Protein AF-0000000083408042 (afdb_homodimer)

Solvent-accessible surface area (backbone atoms only — not comparable to full-atom values): 19097 Å² total; per-residue (Å²): 130,91,76,78,79,77,78,81,79,79,78,78,77,77,78,78,80,74,78,74,75,72,77,71,74,70,70,67,70,66,67,83,51,88,85,65,66,69,42,58,56,49,39,41,78,74,67,68,91,62,69,88,56,63,59,43,82,61,67,57,77,68,81,53,49,92,80,52,68,58,96,41,65,69,50,31,52,52,52,43,52,55,48,50,55,54,48,50,48,51,51,12,56,41,48,54,39,44,53,52,45,39,35,66,48,39,40,50,77,69,64,65,48,66,71,58,52,50,48,55,31,50,51,40,31,61,50,16,61,80,57,66,20,34,23,64,41,35,38,40,28,43,48,27,45,52,58,29,45,40,56,47,30,50,45,40,42,23,34,56,43,66,72,106,140,83,86,75,82,70,83,77,78,76,76,76,76,78,72,77,79,74,78,74,76,72,74,72,73,69,69,66,71,68,67,81,52,88,85,62,66,68,42,58,57,51,37,40,78,74,66,68,91,62,69,88,56,65,58,46,81,60,66,56,76,68,80,54,50,93,79,52,67,60,94,41,66,68,49,31,52,51,53,42,52,53,48,50,55,54,48,51,49,52,51,13,54,40,48,53,38,44,53,51,45,39,35,67,48,38,41,50,78,69,63,64,47,66,71,59,52,50,48,56,31,49,50,41,31,62,50,16,60,81,57,64,19,35,23,63,40,35,38,41,27,42,48,27,46,52,56,28,46,39,56,47,30,49,44,40,42,23,32,55,43,65,73,105

Structure (mmCIF, N/CA/C/O backbone):
data_AF-0000000083408042-model_v1
#
loop_
_entity.id
_entity.type
_entity.pdbx_description
1 polymer 'Chorismate mutase domain-containing protein'
#
loop_
_atom_site.group_PDB
_atom_site.id
_atom_site.type_symbol
_atom_site.label_atom_id
_atom_site.label_alt_id
_atom_site.label_comp_id
_atom_site.label_asym_id
_atom_site.label_entity_id
_atom_site.label_seq_id
_atom_site.pdbx_PDB_ins_code
_atom_site.Cartn_x
_atom_site.Cartn_y
_atom_site.Cartn_z
_atom_site.occupancy
_atom_site.B_iso_or_equiv
_atom_site.auth_seq_id
_atom_site.auth_comp_id
_atom_site.auth_asym_id
_atom_site.auth_atom_id
_atom_site.pdbx_PDB_model_num
ATOM 1 N N . MET A 1 1 ? 20.393 100.442 50.796 1 28.53 1 MET A N 1
ATOM 2 C CA . MET A 1 1 ? 20.846 100.1 49.451 1 28.53 1 MET A CA 1
ATOM 3 C C . MET A 1 1 ? 19.997 98.981 48.859 1 28.53 1 MET A C 1
ATOM 5 O O . MET A 1 1 ? 19.707 98.983 47.661 1 28.53 1 MET A O 1
ATOM 9 N N . THR A 1 2 ? 19.965 97.81 49.512 1 31.29 2 THR A N 1
ATOM 10 C CA . THR A 1 2 ? 20 96.608 48.686 1 31.29 2 THR A CA 1
ATOM 11 C C . THR A 1 2 ? 18.603 96.256 48.184 1 31.29 2 THR A C 1
ATOM 13 O O . THR A 1 2 ? 17.72 95.918 48.975 1 31.29 2 THR A O 1
ATOM 16 N N . ARG A 1 3 ? 18.12 96.891 47.118 1 33.72 3 ARG A N 1
ATOM 17 C CA . ARG A 1 3 ? 16.9 96.873 46.318 1 33.72 3 ARG A CA 1
ATOM 18 C C . ARG A 1 3 ? 16.673 95.498 45.697 1 33.72 3 ARG A C 1
ATOM 20 O O . ARG A 1 3 ? 17.449 95.061 44.845 1 33.72 3 ARG A O 1
ATOM 27 N N . PHE A 1 4 ? 16.221 94.487 46.535 1 35.76 4 PHE A N 1
ATOM 28 C CA . PHE A 1 4 ? 15.964 93.078 46.262 1 35.76 4 PHE A CA 1
ATOM 29 C C . PHE A 1 4 ? 14.956 92.921 45.129 1 35.76 4 PHE A C 1
ATOM 31 O O . PHE A 1 4 ? 13.804 93.34 45.254 1 35.76 4 PHE A O 1
ATOM 38 N N . SER A 1 5 ? 15.449 93.135 43.827 1 32 5 SER A N 1
ATOM 39 C CA . SER A 1 5 ? 14.672 93.035 42.596 1 32 5 SER A CA 1
ATOM 40 C C . SER A 1 5 ? 14.055 91.649 42.442 1 32 5 SER A C 1
ATOM 42 O O . SER A 1 5 ? 14.768 90.643 42.451 1 32 5 SER A O 1
ATOM 44 N N . HIS A 1 6 ? 12.863 91.411 43.047 1 38.65 6 HIS A N 1
ATOM 45 C CA . HIS A 1 6 ? 12.039 90.208 43.106 1 38.65 6 HIS A CA 1
ATOM 46 C C . HIS A 1 6 ? 11.567 89.794 41.716 1 38.65 6 HIS A C 1
ATOM 48 O O . HIS A 1 6 ? 10.744 90.481 41.106 1 38.65 6 HIS A O 1
ATOM 54 N N . ARG A 1 7 ? 12.527 89.422 40.767 1 36.1 7 ARG A N 1
ATOM 55 C CA . ARG A 1 7 ? 12.04 89.068 39.438 1 36.1 7 ARG A CA 1
ATOM 56 C C . ARG A 1 7 ? 11.071 87.893 39.504 1 36.1 7 ARG A C 1
ATOM 58 O O . ARG A 1 7 ? 11.292 86.941 40.256 1 36.1 7 ARG A O 1
ATOM 65 N N . PHE A 1 8 ? 9.782 88.07 39.016 1 36.48 8 PHE A N 1
ATOM 66 C CA . PHE A 1 8 ? 8.526 87.351 38.841 1 36.48 8 PHE A CA 1
ATOM 67 C C . PHE A 1 8 ? 8.694 86.2 37.856 1 36.48 8 PHE A C 1
ATOM 69 O O . PHE A 1 8 ? 9.084 86.413 36.705 1 36.48 8 PHE A O 1
ATOM 76 N N . VAL A 1 9 ? 9.345 85.041 38.276 1 34.91 9 VAL A N 1
ATOM 77 C CA . VAL A 1 9 ? 9.534 83.872 37.423 1 34.91 9 VAL A CA 1
ATOM 78 C C . VAL A 1 9 ? 8.179 83.363 36.936 1 34.91 9 VAL A C 1
ATOM 80 O O . VAL A 1 9 ? 7.286 83.088 37.74 1 34.91 9 VAL A O 1
ATOM 83 N N . ALA A 1 10 ? 7.693 83.757 35.695 1 33.57 10 ALA A N 1
ATOM 84 C CA . ALA A 1 10 ? 6.493 83.387 34.95 1 33.57 10 ALA A CA 1
ATOM 85 C C . ALA A 1 10 ? 6.431 81.879 34.723 1 33.57 10 ALA A C 1
ATOM 87 O O . ALA A 1 10 ? 7.356 81.292 34.157 1 33.57 10 ALA A O 1
ATOM 88 N N . SER A 1 11 ? 5.867 81.105 35.713 1 33.37 11 SER A N 1
ATOM 89 C CA . SER A 1 11 ? 5.604 79.67 35.685 1 33.37 11 SER A CA 1
ATOM 90 C C . SER A 1 11 ? 4.738 79.289 34.489 1 33.37 11 SER A C 1
ATOM 92 O O . SER A 1 11 ? 3.557 79.64 34.434 1 33.37 11 SER A O 1
ATOM 94 N N . LEU A 1 12 ? 5.246 79.411 33.191 1 34.21 12 LEU A N 1
ATOM 95 C CA . LEU A 1 12 ? 4.383 78.996 32.091 1 34.21 12 LEU A CA 1
ATOM 96 C C . LEU A 1 12 ? 3.982 77.532 32.236 1 34.21 12 LEU A C 1
ATOM 98 O O . LEU A 1 12 ? 4.843 76.651 32.297 1 34.21 12 LEU A O 1
ATOM 102 N N . ILE A 1 13 ? 2.835 77.2 32.884 1 35.88 13 ILE A N 1
ATOM 103 C CA . ILE A 1 13 ? 2.199 75.9 33.064 1 35.88 13 ILE A CA 1
ATOM 104 C C . ILE A 1 13 ? 1.791 75.332 31.707 1 35.88 13 ILE A C 1
ATOM 106 O O . ILE A 1 13 ? 0.884 75.855 31.055 1 35.88 13 ILE A O 1
ATOM 110 N N . CYS A 1 14 ? 2.719 75.129 30.711 1 32.58 14 CYS A N 1
ATOM 111 C CA . CYS A 1 14 ? 2.156 74.515 29.514 1 32.58 14 CYS A CA 1
ATOM 112 C C . CYS A 1 14 ? 1.504 73.177 29.843 1 32.58 14 CYS A C 1
ATOM 114 O O . CYS A 1 14 ? 2.153 72.281 30.385 1 32.58 14 CYS A O 1
ATOM 116 N N . PHE A 1 15 ? 0.182 73.011 30.018 1 35.83 15 PHE A N 1
ATOM 117 C CA . PHE A 1 15 ? -0.689 71.855 30.203 1 35.83 15 PHE A CA 1
ATOM 118 C C . PHE A 1 15 ? -0.697 70.979 28.956 1 35.83 15 PHE A C 1
ATOM 120 O O . PHE A 1 15 ? -1.433 71.249 28.005 1 35.83 15 PHE A O 1
ATOM 127 N N . SER A 1 16 ? 0.414 70.728 28.161 1 35.36 16 SER A N 1
ATOM 128 C CA . SER A 1 16 ? 0.199 69.962 26.938 1 35.36 16 SER A CA 1
ATOM 129 C C . SER A 1 16 ? -0.416 68.599 27.241 1 35.36 16 SER A C 1
ATOM 131 O O . SER A 1 16 ? 0.052 67.885 28.129 1 35.36 16 SER A O 1
ATOM 133 N N . SER A 1 17 ? -1.814 68.344 27.104 1 38.99 17 SER A N 1
ATOM 134 C CA . SER A 1 17 ? -2.68 67.17 27.146 1 38.99 17 SER A CA 1
ATOM 135 C C . SER A 1 17 ? -2.21 66.1 26.167 1 38.99 17 SER A C 1
ATOM 137 O O . SER A 1 17 ? -2.483 66.185 24.968 1 38.99 17 SER A O 1
ATOM 139 N N . GLY A 1 18 ? -0.946 65.732 26 1 34.98 18 GLY A N 1
ATOM 140 C CA . GLY A 1 18 ? -0.606 64.73 25.002 1 34.98 18 GLY A CA 1
ATOM 141 C C . GLY A 1 18 ? -1.37 63.431 25.176 1 34.98 18 GLY A C 1
ATOM 142 O O . GLY A 1 18 ? -1.375 62.848 26.261 1 34.98 18 GLY A O 1
ATOM 143 N N . VAL A 1 19 ? -2.585 63.244 24.446 1 42.28 19 VAL A N 1
ATOM 144 C CA . VAL A 1 19 ? -3.37 62.016 24.369 1 42.28 19 VAL A CA 1
ATOM 145 C C . VAL A 1 19 ? -2.475 60.856 23.939 1 42.28 19 VAL A C 1
ATOM 147 O O . VAL A 1 19 ? -1.935 60.858 22.83 1 42.28 19 VAL A O 1
ATOM 150 N N . LEU A 1 20 ? -1.693 60.319 24.818 1 39.02 20 LEU A N 1
ATOM 151 C CA . LEU A 1 20 ? -1.029 59.058 24.509 1 39.02 20 LEU A CA 1
ATOM 152 C C . LEU A 1 20 ? -2.042 57.998 24.091 1 39.02 20 LEU A C 1
ATOM 154 O O . LEU A 1 20 ? -2.886 57.59 24.891 1 39.02 20 LEU A O 1
ATOM 158 N N . LEU A 1 21 ? -2.435 58.025 22.801 1 38.45 21 LEU A N 1
ATOM 159 C CA . LEU A 1 21 ? -3.194 56.899 22.268 1 38.45 21 LEU A CA 1
ATOM 160 C C . LEU A 1 21 ? -2.419 55.596 22.429 1 38.45 21 LEU A C 1
ATOM 162 O O . LEU A 1 21 ? -1.391 55.395 21.778 1 38.45 21 LEU A O 1
ATOM 166 N N . CYS A 1 22 ? -2.426 55.026 23.644 1 37.23 22 CYS A N 1
ATOM 167 C CA . CYS A 1 22 ? -2.015 53.631 23.757 1 37.23 22 CYS A CA 1
ATOM 168 C C . CYS A 1 22 ? -2.81 52.749 22.802 1 37.23 22 CYS A C 1
ATOM 170 O O . CYS A 1 22 ? -4.018 52.574 22.972 1 37.23 22 CYS A O 1
ATOM 172 N N . LEU A 1 23 ? -2.464 52.794 21.543 1 41.63 23 LEU A N 1
ATOM 173 C CA . LEU A 1 23 ? -2.968 51.721 20.692 1 41.63 23 LEU A CA 1
ATOM 174 C C . LEU A 1 23 ? -2.743 50.36 21.343 1 41.63 23 LEU A C 1
ATOM 176 O O . LEU A 1 23 ? -1.602 49.912 21.477 1 41.63 23 LEU A O 1
ATOM 180 N N . GLY A 1 24 ? -3.61 49.998 22.361 1 35.77 24 GLY A N 1
ATOM 181 C CA . GLY A 1 24 ? -3.684 48.601 22.76 1 35.77 24 GLY A CA 1
ATOM 182 C C . GLY A 1 24 ? -3.774 47.649 21.583 1 35.77 24 GLY A C 1
ATOM 183 O O . GLY A 1 24 ? -4.724 47.709 20.8 1 35.77 24 GLY A O 1
ATOM 184 N N . VAL A 1 25 ? -2.654 47.294 20.979 1 40.83 25 VAL A N 1
ATOM 185 C CA . VAL A 1 25 ? -2.711 46.113 20.124 1 40.83 25 VAL A CA 1
ATOM 186 C C . VAL A 1 25 ? -3.396 44.969 20.868 1 40.83 25 VAL A C 1
ATOM 188 O O . VAL A 1 25 ? -2.868 44.461 21.86 1 40.83 25 VAL A O 1
ATOM 191 N N . SER A 1 26 ? -4.707 45.001 21.025 1 34.04 26 SER A N 1
ATOM 192 C CA . SER A 1 26 ? -5.341 43.744 21.41 1 34.04 26 SER A CA 1
ATOM 193 C C . SER A 1 26 ? -4.795 42.577 20.593 1 34.04 26 SER A C 1
ATOM 195 O O . SER A 1 26 ? -5.023 42.498 19.384 1 34.04 26 SER A O 1
ATOM 197 N N . VAL A 1 27 ? -3.6 42.126 20.892 1 36.44 27 VAL A N 1
ATOM 198 C CA . VAL A 1 27 ? -3.418 40.765 20.4 1 36.44 27 VAL A CA 1
ATOM 199 C C . VAL A 1 27 ? -4.684 39.95 20.654 1 36.44 27 VAL A C 1
ATOM 201 O O . VAL A 1 27 ? -5.044 39.692 21.805 1 36.44 27 VAL A O 1
ATOM 204 N N . GLN A 1 28 ? -5.683 40.213 19.946 1 32.31 28 GLN A N 1
ATOM 205 C CA . GLN A 1 28 ? -6.728 39.196 19.998 1 32.31 28 GLN A CA 1
ATOM 206 C C . GLN A 1 28 ? -6.128 37.8 20.146 1 32.31 28 GLN A C 1
ATOM 208 O O . GLN A 1 28 ? -5.406 37.332 19.263 1 32.31 28 GLN A O 1
ATOM 213 N N . ALA A 1 29 ? -5.726 37.495 21.33 1 34.93 29 ALA A N 1
ATOM 214 C CA . ALA A 1 29 ? -5.664 36.05 21.532 1 34.93 29 ALA A CA 1
ATOM 215 C C . ALA A 1 29 ? -6.784 35.342 20.774 1 34.93 29 ALA A C 1
ATOM 217 O O . ALA A 1 29 ? -7.956 35.45 21.142 1 34.93 29 ALA A O 1
ATOM 218 N N . ARG A 1 30 ? -6.702 35.339 19.404 1 35.85 30 ARG A N 1
ATOM 219 C CA . ARG A 1 30 ? -7.605 34.373 18.787 1 35.85 30 ARG A CA 1
ATOM 220 C C . ARG A 1 30 ? -7.91 33.222 19.74 1 35.85 30 ARG A C 1
ATOM 222 O O . ARG A 1 30 ? -6.995 32.604 20.288 1 35.85 30 ARG A O 1
ATOM 229 N N . SER A 1 31 ? -8.982 33.263 20.405 1 31.22 31 SER A N 1
ATOM 230 C CA . SER A 1 31 ? -9.604 32.082 20.994 1 31.22 31 SER A CA 1
ATOM 231 C C . SER A 1 31 ? -9.184 30.813 20.261 1 31.22 31 SER A C 1
ATOM 233 O O . SER A 1 31 ? -9.367 30.701 19.047 1 31.22 31 SER A O 1
ATOM 235 N N . LEU A 1 32 ? -7.989 30.286 20.591 1 35.35 32 LEU A N 1
ATOM 236 C CA . LEU A 1 32 ? -7.903 28.864 20.281 1 35.35 32 LEU A CA 1
ATOM 237 C C . LEU A 1 32 ? -9.286 28.221 20.29 1 35.35 32 LEU A C 1
ATOM 239 O O . LEU A 1 32 ? -9.837 27.937 21.356 1 35.35 32 LEU A O 1
ATOM 243 N N . GLN A 1 33 ? -10.321 28.887 19.863 1 32.86 33 GLN A N 1
ATOM 244 C CA . GLN A 1 33 ? -11.693 28.396 19.789 1 32.86 33 GLN A CA 1
ATOM 245 C C . GLN A 1 33 ? -11.748 26.883 19.978 1 32.86 33 GLN A C 1
ATOM 247 O O . GLN A 1 33 ? -10.73 26.199 19.848 1 32.86 33 GLN A O 1
ATOM 252 N N . ASN A 1 34 ? -12.907 26.161 19.64 1 39.07 34 ASN A N 1
ATOM 253 C CA . ASN A 1 34 ? -13.27 24.781 19.946 1 39.07 34 ASN A CA 1
ATOM 254 C C . ASN A 1 34 ? -12.146 23.813 19.587 1 39.07 34 ASN A C 1
ATOM 256 O O . ASN A 1 34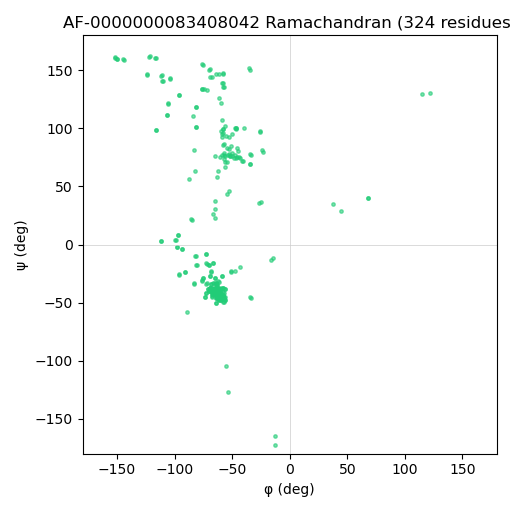 ? -11.63 23.842 18.469 1 39.07 34 ASN A O 1
ATOM 260 N N . GLY A 1 35 ? -11.219 23.381 20.484 1 52.36 35 GLY A N 1
ATOM 261 C CA . GLY A 1 35 ? -10.12 22.496 20.837 1 52.36 35 GLY A CA 1
ATOM 262 C C . GLY A 1 35 ? -9.99 21.305 19.907 1 52.36 35 GLY A C 1
ATOM 263 O O . GLY A 1 35 ? -9.306 20.331 20.229 1 52.36 35 GLY A O 1
ATOM 264 N N . GLY A 1 36 ? -10.944 20.975 19.045 1 71.99 36 GLY A N 1
ATOM 265 C CA . GLY A 1 36 ? -10.922 19.751 18.26 1 71.99 36 GLY A CA 1
ATOM 266 C C . GLY A 1 36 ? -9.816 19.728 17.222 1 71.99 36 GLY A C 1
ATOM 267 O O . GLY A 1 36 ? -9.163 20.745 16.979 1 71.99 36 GLY A O 1
ATOM 268 N N . ASP A 1 37 ? -9.235 18.748 16.941 1 82.78 37 ASP A N 1
ATOM 269 C CA . ASP A 1 37 ? -8.263 18.503 15.88 1 82.78 37 ASP A CA 1
ATOM 270 C C . ASP A 1 37 ? -8.749 19.07 14.548 1 82.78 37 ASP A C 1
ATOM 272 O O . ASP A 1 37 ? -9.688 18.542 13.949 1 82.78 37 ASP A O 1
ATOM 276 N N . PRO A 1 38 ? -8.236 20.353 14.075 1 87.78 38 PRO A N 1
ATOM 277 C CA . PRO A 1 38 ? -8.712 20.958 12.829 1 87.78 38 PRO A CA 1
ATOM 278 C C . PRO A 1 38 ? -8.652 19.995 11.645 1 87.78 38 PRO A C 1
ATOM 280 O O . PRO A 1 38 ? -9.35 20.194 10.647 1 87.78 38 PRO A O 1
ATOM 283 N N . ALA A 1 39 ? -7.803 19.029 11.799 1 91.39 39 ALA A N 1
ATOM 284 C CA . ALA A 1 39 ? -7.601 18.139 10.659 1 91.39 39 ALA A CA 1
ATOM 285 C C . ALA A 1 39 ? -8.446 16.876 10.794 1 91.39 39 ALA A C 1
ATOM 287 O O . ALA A 1 39 ? -8.299 15.937 10.008 1 91.39 39 ALA A O 1
ATOM 288 N N . LYS A 1 40 ? -9.306 16.802 11.736 1 93 40 LYS A N 1
ATOM 289 C CA . LYS A 1 40 ? -10.097 15.601 11.982 1 93 40 LYS A CA 1
ATOM 290 C C . LYS A 1 40 ? -10.867 15.184 10.732 1 93 40 LYS A C 1
ATOM 292 O O . LYS A 1 40 ? -10.959 13.994 10.421 1 93 40 LYS A O 1
ATOM 297 N N . ALA A 1 41 ? -11.385 16.17 9.971 1 95.61 41 ALA A N 1
ATOM 298 C CA . ALA A 1 41 ? -12.213 15.895 8.8 1 95.61 41 ALA A CA 1
ATOM 299 C C . ALA A 1 41 ? -11.381 15.302 7.666 1 95.61 41 ALA A C 1
ATOM 301 O O . ALA A 1 41 ? -11.926 14.702 6.736 1 95.61 41 ALA A O 1
ATOM 302 N N . CYS A 1 42 ? -10.091 15.457 7.744 1 97.22 42 CYS A N 1
ATOM 303 C CA . CYS A 1 42 ? -9.2 14.968 6.697 1 97.22 42 CYS A CA 1
ATOM 304 C C . CYS A 1 42 ? -9.103 13.448 6.73 1 97.22 42 CYS A C 1
ATOM 306 O O . CYS A 1 42 ? -8.562 12.836 5.806 1 97.22 42 CYS A O 1
ATOM 308 N N . TYR A 1 43 ? -9.654 12.778 7.748 1 97.87 43 TYR A N 1
ATOM 309 C CA . TYR A 1 43 ? -9.542 11.33 7.89 1 97.87 43 TYR A CA 1
ATOM 310 C C . TYR A 1 43 ? -10.735 10.626 7.256 1 97.87 43 TYR A C 1
ATOM 312 O O . TYR A 1 43 ? -10.758 9.397 7.157 1 97.87 43 TYR A O 1
ATOM 320 N N . LEU A 1 44 ? -11.682 11.464 6.781 1 97.76 44 LEU A N 1
ATOM 321 C CA . LEU A 1 44 ? -12.901 10.914 6.198 1 97.76 44 LEU A CA 1
ATOM 322 C C . LEU A 1 44 ? -13.008 11.276 4.72 1 97.76 44 LEU A C 1
ATOM 324 O O . LEU A 1 44 ? -12.353 12.212 4.257 1 97.76 44 LEU A O 1
ATOM 328 N N . GLU A 1 45 ? -13.838 10.538 3.933 1 96.94 45 GLU A N 1
ATOM 329 C CA . GLU A 1 45 ? -14.201 10.857 2.555 1 96.94 45 GLU A CA 1
ATOM 330 C C . GLU A 1 45 ? -15.666 11.271 2.452 1 96.94 45 GLU A C 1
ATOM 332 O O . GLU A 1 45 ? -16.53 10.684 3.106 1 96.94 45 GLU A O 1
ATOM 337 N N . PRO A 1 46 ? -15.948 12.197 1.689 1 97.31 46 PRO A N 1
ATOM 338 C CA . PRO A 1 46 ? -14.991 12.937 0.864 1 97.31 46 PRO A CA 1
ATOM 339 C C . PRO A 1 46 ? -14.163 13.933 1.672 1 97.31 46 PRO A C 1
ATOM 341 O O . PRO A 1 46 ? -14.58 14.355 2.754 1 97.31 46 PRO A O 1
ATOM 344 N N . LEU A 1 47 ? -13.007 14.26 1.2 1 97.48 47 LEU A N 1
ATOM 345 C CA . LEU A 1 47 ? -12.175 15.265 1.853 1 97.48 47 LEU A CA 1
ATOM 346 C C . LEU A 1 47 ? -12.916 16.593 1.966 1 97.48 47 LEU A C 1
ATOM 348 O O . LEU A 1 47 ? -13.704 16.947 1.086 1 97.48 47 LEU A O 1
ATOM 352 N N . PRO A 1 48 ? -12.608 17.315 3.089 1 95.85 48 PRO A N 1
ATOM 353 C CA . PRO A 1 48 ? -13.265 18.615 3.247 1 95.85 48 PRO A CA 1
ATOM 354 C C . PRO A 1 48 ? -12.771 19.652 2.241 1 95.85 48 PRO A C 1
ATOM 356 O O . PRO A 1 48 ? -11.643 19.554 1.751 1 95.85 48 PRO A O 1
ATOM 359 N N . LEU A 1 49 ? -13.599 20.552 1.897 1 93.26 49 LEU A N 1
ATOM 360 C CA . LEU A 1 49 ? -13.203 21.703 1.093 1 93.26 49 LEU A CA 1
ATOM 361 C C . LEU A 1 49 ? -12.556 22.777 1.961 1 93.26 49 LEU A C 1
ATOM 363 O O . LEU A 1 49 ? -13.248 23.489 2.693 1 93.26 49 LEU A O 1
ATOM 367 N N . LEU A 1 50 ? -11.349 22.836 1.927 1 92.27 50 LEU A N 1
ATOM 368 C CA . LEU A 1 50 ? -10.609 23.822 2.707 1 92.27 50 LEU A CA 1
ATOM 369 C C . LEU A 1 50 ? -9.955 24.856 1.797 1 92.27 50 LEU A C 1
ATOM 371 O O . LEU A 1 50 ? -9.594 24.547 0.659 1 92.27 50 LEU A O 1
ATOM 375 N N . PRO A 1 51 ? -9.903 26.082 2.301 1 91.79 51 PRO A N 1
ATOM 376 C CA . PRO A 1 51 ? -9.118 27.042 1.521 1 91.79 51 PRO A CA 1
ATOM 377 C C . PRO A 1 51 ? -7.668 26.603 1.332 1 91.79 51 PRO A C 1
ATOM 379 O O . PRO A 1 51 ? -7.069 26.03 2.245 1 91.79 51 PRO A O 1
ATOM 382 N N . VAL A 1 52 ? -7.217 26.832 0.129 1 91.21 52 VAL A N 1
ATOM 383 C CA . VAL A 1 52 ? -5.833 26.478 -0.167 1 91.21 52 VAL A CA 1
ATOM 384 C C . VAL A 1 52 ? -4.899 27.577 0.335 1 91.21 52 VAL A C 1
ATOM 386 O O . VAL A 1 52 ? -4.962 28.716 -0.134 1 91.21 52 VAL A O 1
ATOM 389 N N . ASN A 1 53 ? -4.027 27.247 1.261 1 87.71 53 ASN A N 1
ATOM 390 C CA . ASN A 1 53 ? -3.061 28.185 1.822 1 87.71 53 ASN A CA 1
ATOM 391 C C . ASN A 1 53 ? -1.661 27.951 1.26 1 87.71 53 ASN A C 1
ATOM 393 O O . ASN A 1 53 ? -1.252 26.807 1.058 1 87.71 53 ASN A O 1
ATOM 397 N N . THR A 1 54 ? -0.937 28.991 1.039 1 89.79 54 THR A N 1
ATOM 398 C CA . THR A 1 54 ? 0.382 28.858 0.43 1 89.79 54 THR A CA 1
ATOM 399 C C . THR A 1 54 ? 1.471 28.84 1.498 1 89.79 54 THR A C 1
ATOM 401 O O . THR A 1 54 ? 2.575 28.346 1.258 1 89.79 54 THR A O 1
ATOM 404 N N . GLU A 1 55 ? 1.215 29.438 2.636 1 86.06 55 GLU A N 1
ATOM 405 C CA . GLU A 1 55 ? 2.213 29.513 3.699 1 86.06 55 GLU A CA 1
ATOM 406 C C . GLU A 1 55 ? 1.562 29.404 5.076 1 86.06 55 GLU A C 1
ATOM 408 O O . GLU A 1 55 ? 0.356 29.618 5.217 1 86.06 55 GLU A O 1
ATOM 413 N N . LYS A 1 56 ? 2.358 29.041 5.973 1 81.44 56 LYS A N 1
ATOM 414 C CA . LYS A 1 56 ? 1.938 29.032 7.371 1 81.44 56 LYS A CA 1
ATOM 415 C C . LYS A 1 56 ? 3.125 29.252 8.304 1 81.44 56 LYS A C 1
ATOM 417 O O . LYS A 1 56 ? 4.278 29.091 7.898 1 81.44 56 LYS A O 1
ATOM 422 N N . THR A 1 57 ? 2.851 29.673 9.607 1 77.08 57 THR A N 1
ATOM 423 C CA . THR A 1 57 ? 3.885 29.792 10.629 1 77.08 57 THR A CA 1
ATOM 424 C C . THR A 1 57 ? 4.286 28.417 11.155 1 77.08 57 THR A C 1
ATOM 426 O O . THR A 1 57 ? 3.441 27.531 11.3 1 77.08 57 THR A O 1
ATOM 429 N N . VAL A 1 58 ? 5.608 28.156 11.268 1 72.49 58 VAL A N 1
ATOM 430 C CA . VAL A 1 58 ? 6.122 26.87 11.727 1 72.49 58 VAL A CA 1
ATOM 431 C C . VAL A 1 58 ? 7.003 27.075 12.958 1 72.49 58 VAL A C 1
ATOM 433 O O . VAL A 1 58 ? 7.586 28.146 13.141 1 72.49 58 VAL A O 1
ATOM 436 N N . PRO A 1 59 ? 7.359 26.042 13.9 1 60.19 59 PRO A N 1
ATOM 437 C CA . PRO A 1 59 ? 6.556 24.817 13.933 1 60.19 59 PRO A CA 1
ATOM 438 C C . PRO A 1 59 ? 5.194 25.023 14.592 1 60.19 59 PRO A C 1
ATOM 440 O O . PRO A 1 59 ? 5.031 25.931 15.411 1 60.19 59 PRO A O 1
ATOM 443 N N . TRP A 1 60 ? 4.163 24.534 14.001 1 59.32 60 TRP A N 1
ATOM 444 C CA . TRP A 1 60 ? 2.902 24.569 14.735 1 59.32 60 TRP A CA 1
ATOM 445 C C . TRP A 1 60 ? 3.009 23.787 16.04 1 59.32 60 TRP A C 1
ATOM 447 O O . TRP A 1 60 ? 3.652 22.736 16.09 1 59.32 60 TRP A O 1
ATOM 457 N N . ASP A 1 61 ? 3.251 24.443 17.135 1 56 61 ASP A N 1
ATOM 458 C CA . ASP A 1 61 ? 3.417 23.837 18.453 1 56 61 ASP A CA 1
ATOM 459 C C . ASP A 1 61 ? 2.306 22.83 18.738 1 56 61 ASP A C 1
ATOM 461 O O . ASP A 1 61 ? 2.309 22.173 19.781 1 56 61 ASP A O 1
ATOM 465 N N . VAL A 1 62 ? 1.273 23.084 18.019 1 51.42 62 VAL A N 1
ATOM 466 C CA . VAL A 1 62 ? 0.097 22.461 18.617 1 51.42 62 VAL A CA 1
ATOM 467 C C . VAL A 1 62 ? 0.341 20.965 18.798 1 51.42 62 VAL A C 1
ATOM 469 O O . VAL A 1 62 ? 0.189 20.434 19.901 1 51.42 62 VAL A O 1
ATOM 472 N N . ALA A 1 63 ? -0.31 20.084 17.876 1 48.78 63 ALA A N 1
ATOM 473 C CA . ALA A 1 63 ? -0.901 18.776 18.148 1 48.78 63 ALA A CA 1
ATOM 474 C C . ALA A 1 63 ? 0.14 17.667 18.023 1 48.78 63 ALA A C 1
ATOM 476 O O . ALA A 1 63 ? 0.332 17.106 16.942 1 48.78 63 ALA A O 1
ATOM 477 N N . ARG A 1 64 ? 1.236 17.895 18.86 1 53.56 64 ARG A N 1
ATOM 478 C CA . ARG A 1 64 ? 2.072 16.699 18.875 1 53.56 64 ARG A CA 1
ATOM 479 C C . ARG A 1 64 ? 1.23 15.445 19.082 1 53.56 64 ARG A C 1
ATOM 481 O O . ARG A 1 64 ? 0.208 15.483 19.771 1 53.56 64 ARG A O 1
ATOM 488 N N . GLY A 1 65 ? 0.928 14.759 18.134 1 49.65 65 GLY A N 1
ATOM 489 C CA . GLY A 1 65 ? 0.207 13.523 18.396 1 49.65 65 GLY A CA 1
ATOM 490 C C . GLY A 1 65 ? 0.643 12.838 19.678 1 49.65 65 GLY A C 1
ATOM 491 O O . GLY A 1 65 ? 1.621 13.249 20.306 1 49.65 65 GLY A O 1
ATOM 492 N N . PRO A 1 66 ? -0.277 12.142 20.223 1 46.07 66 PRO A N 1
ATOM 493 C CA . PRO A 1 66 ? -0.078 11.506 21.528 1 46.07 66 PRO A CA 1
ATOM 494 C C . PRO A 1 66 ? 1.359 11.037 21.742 1 46.07 66 PRO A C 1
ATOM 496 O O . PRO A 1 66 ? 1.845 11.023 22.876 1 46.07 66 PRO A O 1
ATOM 499 N N . ASP A 1 67 ? 1.895 10.396 20.701 1 52.81 67 ASP A N 1
ATOM 500 C CA . ASP A 1 67 ? 3.229 9.904 21.031 1 52.81 67 ASP A CA 1
ATOM 501 C C . ASP A 1 67 ? 4.283 10.987 20.81 1 52.81 67 ASP A C 1
ATOM 503 O O . ASP A 1 67 ? 5.479 10.738 20.975 1 52.81 67 ASP A O 1
ATOM 507 N N . GLY A 1 68 ? 3.857 12.332 20.787 1 58.65 68 GLY A N 1
ATOM 508 C CA . GLY A 1 68 ? 4.761 13.467 20.69 1 58.65 68 GLY A CA 1
ATOM 509 C C . GLY A 1 68 ? 5.849 13.276 19.651 1 58.65 68 GLY A C 1
ATOM 510 O O . GLY A 1 68 ? 6.996 13.675 19.864 1 58.65 68 GLY A O 1
ATOM 511 N N . CYS A 1 69 ? 5.355 12.479 18.736 1 69.9 69 CYS A N 1
ATOM 512 C CA . CYS A 1 69 ? 6.545 12.258 17.922 1 69.9 69 CYS A CA 1
ATOM 513 C C . CYS A 1 69 ? 7.046 13.567 17.323 1 69.9 69 CYS A C 1
ATOM 515 O O . CYS A 1 69 ? 6.265 14.494 17.106 1 69.9 69 CYS A O 1
ATOM 517 N N . CYS A 1 70 ? 8.364 13.813 17.112 1 79.52 70 CYS A N 1
ATOM 518 C CA . CYS A 1 70 ? 9.599 14.057 16.374 1 79.52 70 CYS A CA 1
ATOM 519 C C . CYS A 1 70 ? 10.132 15.457 16.654 1 79.52 70 CYS A C 1
ATOM 521 O O . CYS A 1 70 ? 9.373 16.428 16.652 1 79.52 70 CYS A O 1
ATOM 523 N N . ALA A 1 71 ? 11.324 15.491 16.972 1 82.24 71 ALA A N 1
ATOM 524 C CA . ALA A 1 71 ? 11.994 16.746 17.304 1 82.24 71 ALA A CA 1
ATOM 525 C C . ALA A 1 71 ? 12.427 17.487 16.042 1 82.24 71 ALA A C 1
ATOM 527 O O . ALA A 1 71 ? 12.739 18.68 16.091 1 82.24 71 ALA A O 1
ATOM 528 N N . SER A 1 72 ? 12.46 16.738 14.933 1 87.13 72 SER A N 1
ATOM 529 C CA . SER A 1 72 ? 12.93 17.339 13.689 1 87.13 72 SER A CA 1
ATOM 530 C C . SER A 1 72 ? 12.263 16.695 12.478 1 87.13 72 SER A C 1
ATOM 532 O O . SER A 1 72 ? 11.693 15.607 12.582 1 87.13 72 SER A O 1
ATOM 534 N N . PHE A 1 73 ? 12.335 17.458 11.435 1 90.58 73 PHE A N 1
ATOM 535 C CA . PHE A 1 73 ? 11.82 16.943 10.172 1 90.58 73 PHE A CA 1
ATOM 536 C C . PHE A 1 73 ? 12.578 15.69 9.749 1 90.58 73 PHE A C 1
ATOM 538 O O . PHE A 1 73 ? 11.981 14.739 9.241 1 90.58 73 PHE A O 1
ATOM 545 N N . SER A 1 74 ? 13.868 15.669 9.986 1 93.17 74 SER A N 1
ATOM 546 C CA . SER A 1 74 ? 14.693 14.509 9.664 1 93.17 74 SER A CA 1
ATOM 547 C C . SER A 1 74 ? 14.271 13.289 10.477 1 93.17 74 SER A C 1
ATOM 549 O O . SER A 1 74 ? 14.3 12.163 9.976 1 93.17 74 SER A O 1
ATOM 551 N N . GLU A 1 75 ? 13.9 13.527 11.683 1 93.08 75 GLU A N 1
ATOM 552 C CA . GLU A 1 75 ? 13.427 12.425 12.515 1 93.08 75 GLU A CA 1
ATOM 553 C C . GLU A 1 75 ? 12.116 11.855 11.984 1 93.08 75 GLU A C 1
ATOM 555 O O . GLU A 1 75 ? 11.901 10.641 12.017 1 93.08 75 GLU A O 1
ATOM 560 N N . VAL A 1 76 ? 11.194 12.678 11.516 1 94.22 76 VAL A N 1
ATOM 561 C CA . VAL A 1 76 ? 9.941 12.227 10.918 1 94.22 76 VAL A CA 1
ATOM 562 C C . VAL A 1 76 ? 10.235 11.289 9.749 1 94.22 76 VAL A C 1
ATOM 564 O O . VAL A 1 76 ? 9.669 10.197 9.664 1 94.22 76 VAL A O 1
ATOM 567 N N . ARG A 1 77 ? 11.173 11.677 8.91 1 96.05 77 ARG A N 1
ATOM 568 C CA . ARG A 1 77 ? 11.52 10.87 7.744 1 96.05 77 ARG A CA 1
ATOM 569 C C . ARG A 1 77 ? 12.125 9.534 8.164 1 96.05 77 ARG A C 1
ATOM 571 O O . ARG A 1 77 ? 11.856 8.503 7.544 1 96.05 77 ARG A O 1
ATOM 578 N N . SER A 1 78 ? 12.899 9.607 9.216 1 96.38 78 SER A N 1
ATOM 579 C CA . SER A 1 78 ? 13.49 8.371 9.718 1 96.38 78 SER A CA 1
ATOM 580 C C . SER A 1 78 ? 12.417 7.406 10.212 1 96.38 78 SER A C 1
ATOM 582 O O . SER A 1 78 ? 12.501 6.2 9.969 1 96.38 78 SER A O 1
ATOM 584 N N . ARG A 1 79 ? 11.408 7.913 10.856 1 95.5 79 ARG A N 1
ATOM 585 C CA . ARG A 1 79 ? 10.319 7.08 11.356 1 95.5 79 ARG A CA 1
ATOM 586 C C . ARG A 1 79 ? 9.49 6.515 10.208 1 95.5 79 ARG A C 1
ATOM 588 O O . ARG A 1 79 ? 9.102 5.345 10.233 1 95.5 79 ARG A O 1
ATOM 595 N N . ILE A 1 80 ? 9.238 7.311 9.176 1 97.74 80 ILE A N 1
ATOM 596 C CA . ILE A 1 80 ? 8.516 6.853 7.993 1 97.74 80 ILE A CA 1
ATOM 597 C C . ILE A 1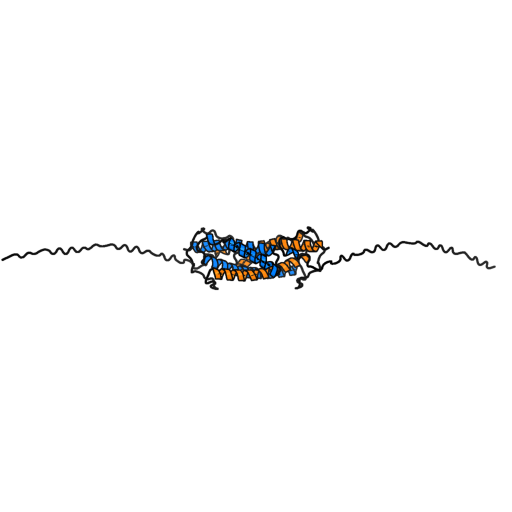 80 ? 9.297 5.73 7.315 1 97.74 80 ILE A C 1
ATOM 599 O O . ILE A 1 80 ? 8.726 4.698 6.954 1 97.74 80 ILE A O 1
ATOM 603 N N . ASP A 1 81 ? 10.624 5.929 7.236 1 98 81 ASP A N 1
ATOM 604 C CA . ASP A 1 81 ? 11.46 4.921 6.591 1 98 81 ASP A CA 1
ATOM 605 C C . ASP A 1 81 ? 11.428 3.604 7.363 1 98 81 ASP A C 1
ATOM 607 O O . ASP A 1 81 ? 11.469 2.527 6.765 1 98 81 ASP A O 1
ATOM 611 N N . GLU A 1 82 ? 11.4 3.686 8.664 1 97.48 82 GLU A N 1
ATOM 612 C CA . GLU A 1 82 ? 11.293 2.49 9.493 1 97.48 82 GLU A CA 1
ATOM 613 C C . GLU A 1 82 ? 9.979 1.757 9.239 1 97.48 82 GLU A C 1
ATOM 615 O O . GLU A 1 82 ? 9.962 0.532 9.103 1 97.48 82 GLU A O 1
ATOM 620 N N . VAL A 1 83 ? 8.879 2.47 9.189 1 98.36 83 VAL A N 1
ATOM 621 C CA . VAL A 1 83 ? 7.574 1.876 8.919 1 98.36 83 VAL A CA 1
ATOM 622 C C . VAL A 1 83 ? 7.568 1.256 7.523 1 98.36 83 VAL A C 1
ATOM 624 O O . VAL A 1 83 ? 7.023 0.168 7.323 1 98.36 83 VAL A O 1
ATOM 627 N N . ASP A 1 84 ? 8.205 1.934 6.558 1 98.69 84 ASP A N 1
ATOM 628 C CA . ASP A 1 84 ? 8.241 1.459 5.178 1 98.69 84 ASP A CA 1
ATOM 629 C C . ASP A 1 84 ? 8.921 0.095 5.084 1 98.69 84 ASP A C 1
ATOM 631 O O . ASP A 1 84 ? 8.494 -0.766 4.312 1 98.69 84 ASP A O 1
ATOM 635 N N . ALA A 1 85 ? 9.955 -0.085 5.851 1 97.86 85 ALA A N 1
ATOM 636 C CA . ALA A 1 85 ? 10.649 -1.37 5.85 1 97.86 85 ALA A CA 1
ATOM 637 C C . ALA A 1 85 ? 9.734 -2.487 6.344 1 97.86 85 ALA A C 1
ATOM 639 O O . ALA A 1 85 ? 9.72 -3.583 5.777 1 97.86 85 ALA A O 1
ATOM 640 N N . ALA A 1 86 ? 8.975 -2.194 7.367 1 97.97 86 ALA A N 1
ATOM 641 C CA . ALA A 1 86 ? 8.036 -3.175 7.906 1 97.97 86 ALA A CA 1
ATOM 642 C C . ALA A 1 86 ? 6.91 -3.457 6.916 1 97.97 86 ALA A C 1
ATOM 644 O O . ALA A 1 86 ? 6.463 -4.599 6.784 1 97.97 86 ALA A O 1
ATOM 645 N N . LEU A 1 87 ? 6.456 -2.474 6.228 1 98.78 87 LEU A N 1
ATOM 646 C CA . LEU A 1 87 ? 5.416 -2.627 5.216 1 98.78 87 LEU A CA 1
ATOM 647 C C . LEU A 1 87 ? 5.872 -3.572 4.109 1 98.78 87 LEU A C 1
ATOM 649 O O . LEU A 1 87 ? 5.101 -4.421 3.656 1 98.78 87 LEU A O 1
ATOM 653 N N . LEU A 1 88 ? 7.142 -3.415 3.704 1 98.65 88 LEU A N 1
ATOM 654 C CA . LEU A 1 88 ? 7.664 -4.28 2.651 1 98.65 88 LEU A CA 1
ATOM 655 C C . LEU A 1 88 ? 7.557 -5.748 3.051 1 98.65 88 LEU A C 1
ATOM 657 O O . LEU A 1 88 ? 7.129 -6.584 2.252 1 98.65 88 LEU A O 1
ATOM 661 N N . ALA A 1 89 ? 7.923 -5.993 4.276 1 97.81 89 ALA A N 1
ATOM 662 C CA . ALA A 1 89 ? 7.903 -7.369 4.765 1 97.81 89 ALA A CA 1
ATOM 663 C C . ALA A 1 89 ? 6.478 -7.916 4.804 1 97.81 89 ALA A C 1
ATOM 665 O O . ALA A 1 89 ? 6.239 -9.069 4.436 1 97.81 89 ALA A O 1
ATOM 666 N N . MET A 1 90 ? 5.515 -7.139 5.208 1 98.39 90 MET A N 1
ATOM 667 C CA . MET A 1 90 ? 4.121 -7.567 5.277 1 98.39 90 MET A CA 1
ATOM 668 C C . MET A 1 90 ? 3.545 -7.773 3.881 1 98.39 90 MET A C 1
ATOM 670 O O . MET A 1 90 ? 2.784 -8.715 3.651 1 98.39 90 MET A O 1
ATOM 674 N N . LEU A 1 91 ? 3.931 -6.94 2.961 1 98.8 91 LEU A N 1
ATOM 675 C CA . LEU A 1 91 ? 3.472 -7.063 1.582 1 98.8 91 LEU A CA 1
ATOM 676 C C . LEU A 1 91 ? 4.047 -8.313 0.927 1 98.8 91 LEU A C 1
ATOM 678 O O . LEU A 1 91 ? 3.389 -8.943 0.096 1 98.8 91 LEU A O 1
ATOM 682 N N . ALA A 1 92 ? 5.281 -8.63 1.329 1 98.41 92 ALA A N 1
ATOM 683 C CA . ALA A 1 92 ? 5.875 -9.871 0.838 1 98.41 92 ALA A CA 1
ATOM 684 C C . ALA A 1 92 ? 5.086 -11.085 1.322 1 98.41 92 ALA A C 1
ATOM 686 O O . ALA A 1 92 ? 4.836 -12.017 0.554 1 98.41 92 ALA A O 1
ATOM 687 N N . LYS A 1 93 ? 4.727 -11.021 2.581 1 96.93 93 LYS A N 1
ATOM 688 C CA . LYS A 1 93 ? 3.898 -12.096 3.12 1 96.93 93 LYS A CA 1
ATOM 689 C C . LYS A 1 93 ? 2.576 -12.202 2.365 1 96.93 93 LYS A C 1
ATOM 691 O O . LYS A 1 93 ? 2.141 -13.302 2.017 1 96.93 93 LYS A O 1
ATOM 696 N N . ARG A 1 94 ? 1.954 -11.144 2.062 1 98.04 94 ARG A N 1
ATOM 697 C CA . ARG A 1 94 ? 0.702 -11.145 1.312 1 98.04 94 ARG A CA 1
ATOM 698 C C . ARG A 1 94 ? 0.896 -11.744 -0.077 1 98.04 94 ARG A C 1
ATOM 700 O O . ARG A 1 94 ? 0.051 -12.504 -0.554 1 98.04 94 ARG A O 1
ATOM 707 N N . ALA A 1 95 ? 2.026 -11.358 -0.687 1 97.03 95 ALA A N 1
ATOM 708 C CA . ALA A 1 95 ? 2.322 -11.838 -2.035 1 97.03 95 ALA A CA 1
ATOM 709 C C . ALA A 1 95 ? 2.509 -13.352 -2.049 1 97.03 95 ALA A C 1
ATOM 711 O O . ALA A 1 95 ? 2.164 -14.017 -3.029 1 97.03 95 ALA A O 1
ATOM 712 N N . THR A 1 96 ? 3.053 -13.861 -0.953 1 94.97 96 THR A N 1
ATOM 713 C CA . THR A 1 96 ? 3.189 -15.311 -0.869 1 94.97 96 THR A CA 1
ATOM 714 C C . THR A 1 96 ? 1.821 -15.986 -0.917 1 94.97 96 THR A C 1
ATOM 716 O O . THR A 1 96 ? 1.662 -17.035 -1.544 1 94.97 96 THR A O 1
ATOM 719 N N . PHE A 1 97 ? 0.831 -15.41 -0.27 1 95.44 97 PHE A N 1
ATOM 720 C CA . PHE A 1 97 ? -0.514 -15.974 -0.283 1 95.44 97 PHE A CA 1
ATOM 721 C C . PHE A 1 97 ? -1.171 -15.775 -1.644 1 95.44 97 PHE A C 1
ATOM 723 O O . PHE A 1 97 ? -1.942 -16.624 -2.096 1 95.44 97 PHE A O 1
ATOM 730 N N . VAL A 1 98 ? -0.889 -14.684 -2.328 1 95.78 98 VAL A N 1
ATOM 731 C CA . VAL A 1 98 ? -1.406 -14.46 -3.674 1 95.78 98 VAL A CA 1
ATOM 732 C C . VAL A 1 98 ? -0.864 -15.529 -4.62 1 95.78 98 VAL A C 1
ATOM 734 O O . VAL A 1 98 ? -1.604 -16.067 -5.448 1 95.78 98 VAL A O 1
ATOM 737 N N . ARG A 1 99 ? 0.393 -15.77 -4.469 1 93.18 99 ARG A N 1
ATOM 738 C CA . ARG A 1 99 ? 0.985 -16.854 -5.246 1 93.18 99 ARG A CA 1
ATOM 739 C C . ARG A 1 99 ? 0.276 -18.176 -4.97 1 93.18 99 ARG A C 1
ATOM 741 O O . ARG A 1 99 ? -0.009 -18.938 -5.896 1 93.18 99 ARG A O 1
ATOM 748 N N . GLU A 1 100 ? -0.002 -18.44 -3.713 1 91.42 100 GLU A N 1
ATOM 749 C CA . GLU A 1 100 ? -0.714 -19.655 -3.327 1 91.42 100 GLU A CA 1
ATOM 750 C C . GLU A 1 100 ? -2.11 -19.695 -3.94 1 91.42 100 GLU A C 1
ATOM 752 O O . GLU A 1 100 ? -2.6 -20.764 -4.312 1 91.42 100 GLU A O 1
ATOM 757 N N . ALA A 1 101 ? -2.764 -18.576 -4.007 1 92.25 101 ALA A N 1
ATOM 758 C CA . ALA A 1 101 ? -4.103 -18.515 -4.587 1 92.25 101 ALA A CA 1
ATOM 759 C C . ALA A 1 101 ? -4.102 -19.028 -6.024 1 92.25 101 ALA A C 1
ATOM 761 O O . ALA A 1 101 ? -5.041 -19.706 -6.449 1 92.25 101 ALA A O 1
ATOM 762 N N . ALA A 1 102 ? -3.034 -18.728 -6.797 1 90.31 102 ALA A N 1
ATOM 763 C CA . ALA A 1 102 ? -2.923 -19.16 -8.188 1 90.31 102 ALA A CA 1
ATOM 764 C C . ALA A 1 102 ? -2.984 -20.681 -8.296 1 90.31 102 ALA A C 1
ATOM 766 O O . ALA A 1 102 ? -3.438 -21.22 -9.308 1 90.31 102 ALA A O 1
ATOM 767 N N . ARG A 1 103 ? -2.585 -21.337 -7.276 1 86.1 103 ARG A N 1
ATOM 768 C CA . ARG A 1 103 ? -2.562 -22.796 -7.255 1 86.1 103 ARG A CA 1
ATOM 769 C C . ARG A 1 103 ? -3.973 -23.367 -7.349 1 86.1 103 ARG A C 1
ATOM 771 O O . ARG A 1 103 ? -4.171 -24.464 -7.875 1 86.1 103 ARG A O 1
ATOM 778 N N . PHE A 1 104 ? -4.875 -22.634 -6.869 1 88.25 104 PHE A N 1
ATOM 779 C CA . PHE A 1 104 ? -6.232 -23.148 -6.726 1 88.25 104 PHE A CA 1
ATOM 780 C C . PHE A 1 104 ? -7.105 -22.705 -7.893 1 88.25 104 PHE A C 1
ATOM 782 O O . PHE A 1 104 ? -8.263 -23.113 -7.999 1 88.25 104 PHE A O 1
ATOM 789 N N . LYS A 1 105 ? -6.512 -21.906 -8.797 1 91.01 105 LYS A N 1
ATOM 790 C CA . LYS A 1 105 ? -7.326 -21.331 -9.864 1 91.01 105 LYS A CA 1
ATOM 791 C C . LYS A 1 105 ? -7.057 -22.026 -11.195 1 91.01 105 LYS A C 1
ATOM 793 O O . LYS A 1 105 ? -5.948 -21.953 -11.728 1 91.01 105 LYS A O 1
ATOM 798 N N . SER A 1 106 ? -8.114 -22.583 -11.742 1 89.35 106 SER A N 1
ATOM 799 C CA . SER A 1 106 ? -7.958 -23.429 -12.921 1 89.35 106 SER A CA 1
ATOM 800 C C . SER A 1 106 ? -8.088 -22.616 -14.205 1 89.35 106 SER A C 1
ATOM 802 O O . SER A 1 106 ? -7.659 -23.059 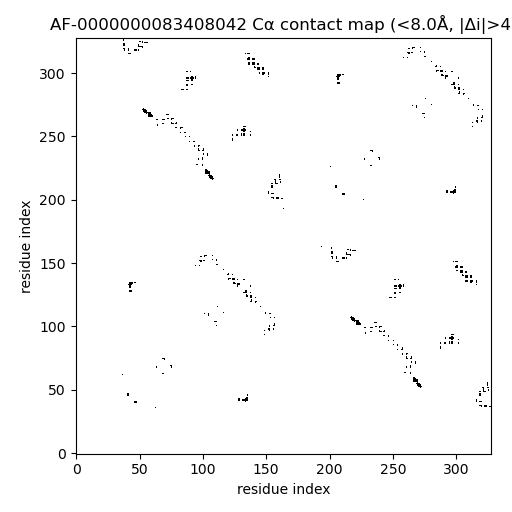-15.272 1 89.35 106 SER A O 1
ATOM 804 N N . THR A 1 107 ? -8.753 -21.496 -14.156 1 92.59 107 THR A N 1
ATOM 805 C CA . THR A 1 107 ? -8.94 -20.662 -15.337 1 92.59 107 THR A CA 1
ATOM 806 C C . THR A 1 107 ? -8.421 -19.248 -15.089 1 92.59 107 THR A C 1
ATOM 808 O O . THR A 1 107 ? -8.498 -18.741 -13.969 1 92.59 107 THR A O 1
ATOM 811 N N . ARG A 1 108 ? -7.918 -18.698 -16.094 1 92.42 108 ARG A N 1
ATOM 812 C CA . ARG A 1 108 ? -7.359 -17.353 -16.019 1 92.42 108 ARG A CA 1
ATOM 813 C C . ARG A 1 108 ? -8.428 -16.336 -15.632 1 92.42 108 ARG A C 1
ATOM 815 O O . ARG A 1 108 ? -8.136 -15.35 -14.952 1 92.42 108 ARG A O 1
ATOM 822 N N . SER A 1 109 ? -9.669 -16.515 -16 1 93.05 109 SER A N 1
ATOM 823 C CA . SER A 1 109 ? -10.765 -15.57 -15.814 1 93.05 109 SER A CA 1
ATOM 824 C C . SER A 1 109 ? -11.093 -15.387 -14.336 1 93.05 109 SER A C 1
ATOM 826 O O . SER A 1 109 ? -11.795 -14.445 -13.962 1 93.05 109 SER A O 1
ATOM 828 N N . VAL A 1 110 ? -10.609 -16.295 -13.48 1 94.32 110 VAL A N 1
ATOM 829 C CA . VAL A 1 110 ? -10.964 -16.203 -12.067 1 94.32 110 VAL A CA 1
ATOM 830 C C . VAL A 1 110 ? -9.83 -15.535 -11.292 1 94.32 110 VAL A C 1
ATOM 832 O O . VAL A 1 110 ? -9.893 -15.421 -10.065 1 94.32 110 VAL A O 1
ATOM 835 N N . LEU A 1 111 ? -8.819 -15.106 -12.014 1 95.94 111 LEU A N 1
ATOM 836 C CA . LEU A 1 111 ? -7.702 -14.427 -11.368 1 95.94 111 LEU A CA 1
ATOM 837 C C . LEU A 1 111 ? -8.112 -13.039 -10.889 1 95.94 111 LEU A C 1
ATOM 839 O O . LEU A 1 111 ? -7.683 -12.593 -9.823 1 95.94 111 LEU A O 1
ATOM 843 N N . ASN A 1 112 ? -8.931 -12.369 -11.684 1 96.83 112 ASN A N 1
ATOM 844 C CA . ASN A 1 112 ? -9.505 -11.081 -11.308 1 96.83 112 ASN A CA 1
ATOM 845 C C . ASN A 1 112 ? -10.985 -11.206 -10.961 1 96.83 112 ASN A C 1
ATOM 847 O O . ASN A 1 112 ? -11.813 -11.464 -11.836 1 96.83 112 ASN A O 1
ATOM 851 N N . VAL A 1 113 ? -11.282 -11.014 -9.709 1 97.39 113 VAL A N 1
ATOM 852 C CA . VAL A 1 113 ? -12.65 -11.139 -9.216 1 97.39 113 VAL A CA 1
ATOM 853 C C . VAL A 1 113 ? -13.14 -9.787 -8.702 1 97.39 113 VAL A C 1
ATOM 855 O O . VAL A 1 113 ? -12.919 -9.441 -7.539 1 97.39 113 VAL A O 1
ATOM 858 N N . PRO A 1 114 ? -13.889 -9.074 -9.499 1 97.79 114 PRO A N 1
ATOM 859 C CA . PRO A 1 114 ? -14.267 -7.698 -9.167 1 97.79 114 PRO A CA 1
ATOM 860 C C . PRO A 1 114 ? -15.007 -7.595 -7.835 1 97.79 114 PRO A C 1
ATOM 862 O O . PRO A 1 114 ? -14.77 -6.662 -7.064 1 97.79 114 PRO A O 1
ATOM 865 N N . SER A 1 115 ? -15.898 -8.529 -7.569 1 97.92 115 SER A N 1
ATOM 866 C CA . SER A 1 115 ? -16.651 -8.47 -6.32 1 97.92 115 SER A CA 1
ATOM 867 C C . SER A 1 115 ? -15.729 -8.603 -5.112 1 97.92 115 SER A C 1
ATOM 869 O O . SER A 1 115 ? -15.9 -7.9 -4.114 1 97.92 115 SER A O 1
ATOM 871 N N . ARG A 1 116 ? -14.72 -9.479 -5.218 1 97.85 116 ARG A N 1
ATOM 872 C CA . ARG A 1 116 ? -13.747 -9.643 -4.143 1 97.85 116 ARG A CA 1
ATOM 873 C C . ARG A 1 116 ? -12.851 -8.415 -4.024 1 97.85 116 ARG A C 1
ATOM 875 O O . ARG A 1 116 ? -12.53 -7.98 -2.916 1 97.85 116 ARG A O 1
ATOM 882 N N . ASN A 1 117 ? -12.465 -7.876 -5.167 1 98.47 117 ASN A N 1
ATOM 883 C CA . ASN A 1 117 ? -11.656 -6.662 -5.175 1 98.47 117 ASN A CA 1
ATOM 884 C C . ASN A 1 117 ? -12.35 -5.521 -4.435 1 98.47 117 ASN A C 1
ATOM 886 O O . ASN A 1 117 ? -11.745 -4.873 -3.578 1 98.47 117 ASN A O 1
ATOM 890 N N . GLU A 1 118 ? -13.584 -5.362 -4.734 1 98.42 118 GLU A N 1
ATOM 891 C CA . GLU A 1 118 ? -14.375 -4.315 -4.093 1 98.42 118 GLU A CA 1
ATOM 892 C C . GLU A 1 118 ? -14.509 -4.565 -2.594 1 98.42 118 GLU A C 1
ATOM 894 O O . GLU A 1 118 ? -14.402 -3.634 -1.792 1 98.42 118 GLU A O 1
ATOM 899 N N . GLU A 1 119 ? -14.72 -5.766 -2.281 1 98.58 119 GLU A N 1
ATOM 900 C CA . GLU A 1 119 ? -14.844 -6.143 -0.877 1 98.58 119 GLU A CA 1
ATOM 901 C C . GLU A 1 119 ? -13.577 -5.799 -0.099 1 98.58 119 GLU A C 1
ATOM 903 O O . GLU A 1 119 ? -13.648 -5.245 1 1 98.58 119 GLU A O 1
ATOM 908 N N . VAL A 1 120 ? -12.419 -6.126 -0.658 1 98.77 120 VAL A N 1
ATOM 909 C CA . VAL A 1 120 ? -11.139 -5.878 -0.002 1 98.77 120 VAL A CA 1
ATOM 910 C C . VAL A 1 120 ? -10.94 -4.377 0.192 1 98.77 120 VAL A C 1
ATOM 912 O O . VAL A 1 120 ? -10.585 -3.928 1.284 1 98.77 120 VAL A O 1
ATOM 915 N N . VAL A 1 121 ? -11.23 -3.59 -0.829 1 98.85 121 VAL A N 1
ATOM 916 C CA . VAL A 1 121 ? -11.035 -2.146 -0.751 1 98.85 121 VAL A CA 1
ATOM 917 C C . VAL A 1 121 ? -12.018 -1.545 0.252 1 98.85 121 VAL A C 1
ATOM 919 O O . VAL A 1 121 ? -11.632 -0.738 1.101 1 98.85 121 VAL A O 1
ATOM 922 N N . GLU A 1 122 ? -13.274 -1.956 0.21 1 98.66 122 GLU A N 1
ATOM 923 C CA . GLU A 1 122 ? -14.288 -1.401 1.103 1 98.66 122 GLU A CA 1
ATOM 924 C C . GLU A 1 122 ? -14.001 -1.765 2.557 1 98.66 122 GLU A C 1
ATOM 926 O O . GLU A 1 122 ? -14.218 -0.954 3.459 1 98.66 122 GLU A O 1
ATOM 931 N N . ARG A 1 123 ? -13.566 -2.951 2.774 1 98.68 123 ARG A N 1
ATOM 932 C CA . ARG A 1 123 ? -13.187 -3.353 4.125 1 98.68 123 ARG A CA 1
ATOM 933 C C . ARG A 1 123 ? -12.042 -2.494 4.651 1 98.68 123 ARG A C 1
ATOM 935 O O . ARG A 1 123 ? -12.043 -2.098 5.818 1 98.68 123 ARG A O 1
ATOM 942 N N . ALA A 1 124 ? -11.091 -2.27 3.775 1 98.82 124 ALA A N 1
ATOM 943 C CA . ALA A 1 124 ? -9.964 -1.427 4.166 1 98.82 124 ALA A CA 1
ATOM 944 C C . ALA A 1 124 ? -10.425 -0.007 4.482 1 98.82 124 ALA A C 1
ATOM 946 O O . ALA A 1 124 ? -10.009 0.579 5.484 1 98.82 124 ALA A O 1
ATOM 947 N N . VAL A 1 125 ? -11.316 0.545 3.657 1 98.81 125 VAL A N 1
ATOM 948 C CA . VAL A 1 125 ? -11.788 1.916 3.825 1 98.81 125 VAL A CA 1
ATOM 949 C C . VAL A 1 125 ? -12.619 2.024 5.101 1 98.81 125 VAL A C 1
ATOM 951 O O . VAL A 1 125 ? -12.444 2.959 5.886 1 98.81 125 VAL A O 1
ATOM 954 N N . THR A 1 126 ? -13.451 1.077 5.339 1 98.28 126 THR A N 1
ATOM 955 C CA . THR A 1 126 ? -14.26 1.058 6.553 1 98.28 126 THR A CA 1
ATOM 956 C C . THR A 1 126 ? -13.383 0.85 7.784 1 98.28 126 THR A C 1
ATOM 958 O O . THR A 1 126 ? -13.575 1.509 8.808 1 98.28 126 THR A O 1
ATOM 961 N N . GLY A 1 127 ? -12.404 -0.07 7.676 1 98.28 127 GLY A N 1
ATOM 962 C CA . GLY A 1 127 ? -11.49 -0.353 8.772 1 98.28 127 GLY A CA 1
ATOM 963 C C . GLY A 1 127 ? -10.546 0.795 9.073 1 98.28 127 GLY A C 1
ATOM 964 O O . GLY A 1 127 ? -10.003 0.886 10.176 1 98.28 127 GLY A O 1
ATOM 965 N N . ALA A 1 128 ? -10.345 1.613 8.118 1 98.5 128 ALA A N 1
ATOM 966 C CA . ALA A 1 128 ? -9.435 2.747 8.255 1 98.5 128 ALA A CA 1
ATOM 967 C C . ALA A 1 128 ? -9.868 3.662 9.397 1 98.5 128 ALA A C 1
ATOM 969 O O . ALA A 1 128 ? -9.028 4.183 10.136 1 98.5 128 ALA A O 1
ATOM 970 N N . VAL A 1 129 ? -11.106 3.874 9.603 1 96.36 129 VAL A N 1
ATOM 971 C CA . VAL A 1 129 ? -11.657 4.744 10.637 1 96.36 129 VAL A CA 1
ATOM 972 C C . VAL A 1 129 ? -11.263 4.222 12.017 1 96.36 129 VAL A C 1
ATOM 974 O O . VAL A 1 129 ? -10.877 4.997 12.894 1 96.36 129 VAL A O 1
ATOM 977 N N . GLU A 1 130 ? -11.258 2.974 12.18 1 96.69 130 GLU A N 1
ATOM 978 C CA . GLU A 1 130 ? -11.005 2.337 13.47 1 96.69 130 GLU A CA 1
ATOM 979 C C . GLU A 1 130 ? -9.55 2.513 13.896 1 96.69 130 GLU A C 1
ATOM 981 O O . GLU A 1 130 ? -9.248 2.546 15.091 1 96.69 130 GLU A O 1
ATOM 986 N N . VAL A 1 131 ? -8.67 2.659 12.967 1 97.22 131 VAL A N 1
ATOM 987 C CA . VAL A 1 131 ? -7.254 2.72 13.313 1 97.22 131 VAL A CA 1
ATOM 988 C C . VAL A 1 131 ? -6.717 4.124 13.048 1 97.22 131 VAL A C 1
ATOM 990 O O . VAL A 1 131 ? -5.505 4.35 13.085 1 97.22 131 VAL A O 1
ATOM 993 N N . TYR A 1 132 ? -7.613 5.063 12.62 1 96.48 132 TYR A N 1
ATOM 994 C CA . TYR A 1 132 ? -7.264 6.459 12.379 1 96.48 132 TYR A CA 1
ATOM 995 C C . TYR A 1 132 ? -6.337 6.589 11.176 1 96.48 132 TYR A C 1
ATOM 997 O O . TYR A 1 132 ? -5.316 7.277 11.243 1 96.48 132 TYR A O 1
ATOM 1005 N N . LEU A 1 133 ? -6.623 5.821 10.191 1 98.63 133 LEU A N 1
ATOM 1006 C CA . LEU A 1 133 ? -6.044 5.952 8.858 1 98.63 133 LEU A CA 1
ATOM 1007 C C . LEU A 1 133 ? -6.962 6.757 7.944 1 98.63 133 LEU A C 1
ATOM 1009 O O . LEU A 1 133 ? -8.161 6.481 7.863 1 98.63 133 LEU A O 1
ATOM 1013 N N . PRO A 1 134 ? -6.413 7.781 7.289 1 98.73 134 PRO A N 1
ATOM 1014 C CA . PRO A 1 134 ? -7.278 8.492 6.345 1 98.73 134 PRO A CA 1
ATOM 1015 C C . PRO A 1 134 ? -7.864 7.574 5.274 1 98.73 134 PRO A C 1
ATOM 1017 O O . PRO A 1 134 ? -7.139 6.771 4.681 1 98.73 134 PRO A O 1
ATOM 1020 N N . GLN A 1 135 ? -9.12 7.729 5.026 1 98.87 135 GLN A N 1
ATOM 1021 C CA . GLN A 1 135 ? -9.816 6.846 4.096 1 98.87 135 GLN A CA 1
ATOM 1022 C C . GLN A 1 135 ? -9.25 6.977 2.685 1 98.87 135 GLN A C 1
ATOM 1024 O O . GLN A 1 135 ? -9.177 5.992 1.947 1 98.87 135 GLN A O 1
ATOM 1029 N N . VAL A 1 136 ? -8.817 8.214 2.288 1 98.79 136 VAL A N 1
ATOM 1030 C CA . VAL A 1 136 ? -8.258 8.428 0.957 1 98.79 136 VAL A CA 1
ATOM 1031 C C . VAL A 1 136 ? -6.975 7.616 0.799 1 98.79 136 VAL A C 1
ATOM 1033 O O . VAL A 1 136 ? -6.69 7.097 -0.283 1 98.79 136 VAL A O 1
ATOM 1036 N N . VAL A 1 137 ? -6.212 7.458 1.897 1 98.91 137 VAL A N 1
ATOM 1037 C CA . VAL A 1 137 ? -4.968 6.695 1.893 1 98.91 137 VAL A CA 1
ATOM 1038 C C . VAL A 1 137 ? -5.276 5.202 1.815 1 98.91 137 VAL A C 1
ATOM 1040 O O . VAL A 1 137 ? -4.705 4.486 0.989 1 98.91 137 VAL A O 1
ATOM 1043 N N . ALA A 1 138 ? -6.209 4.764 2.592 1 98.94 138 ALA A N 1
ATOM 1044 C CA . ALA A 1 138 ? -6.598 3.356 2.583 1 98.94 138 ALA A CA 1
ATOM 1045 C C . ALA A 1 138 ? -7.089 2.931 1.202 1 98.94 138 ALA A C 1
ATOM 1047 O O . ALA A 1 138 ? -6.663 1.902 0.674 1 98.94 138 ALA A O 1
ATOM 1048 N N . ARG A 1 139 ? -7.971 3.751 0.637 1 98.94 139 ARG A N 1
ATOM 1049 C CA . ARG A 1 139 ? -8.54 3.409 -0.663 1 98.94 139 ARG A CA 1
ATOM 1050 C C . ARG A 1 139 ? -7.454 3.323 -1.73 1 98.94 139 ARG A C 1
ATOM 1052 O O . ARG A 1 139 ? -7.413 2.366 -2.506 1 98.94 139 ARG A O 1
ATOM 1059 N N . SER A 1 140 ? -6.638 4.308 -1.747 1 98.93 140 SER A N 1
ATOM 1060 C CA . SER A 1 140 ? -5.595 4.368 -2.766 1 98.93 140 SER A CA 1
ATOM 1061 C C . SER A 1 140 ? -4.649 3.176 -2.659 1 98.93 140 SER A C 1
ATOM 1063 O O . SER A 1 140 ? -4.355 2.519 -3.66 1 98.93 140 SER A O 1
ATOM 1065 N N . ILE A 1 141 ? -4.227 2.863 -1.465 1 98.96 141 ILE A N 1
ATOM 1066 C CA . ILE A 1 141 ? -3.204 1.841 -1.269 1 98.96 141 ILE A CA 1
ATOM 1067 C C . ILE A 1 141 ? -3.802 0.458 -1.519 1 98.96 141 ILE A C 1
ATOM 1069 O O . ILE A 1 141 ? -3.189 -0.377 -2.189 1 98.96 141 ILE A O 1
ATOM 1073 N N . PHE A 1 142 ? -4.986 0.186 -1.073 1 98.96 142 PHE A N 1
ATOM 1074 C CA . PHE A 1 142 ? -5.554 -1.146 -1.245 1 98.96 142 PHE A CA 1
ATOM 1075 C C . PHE A 1 142 ? -6.004 -1.361 -2.685 1 98.96 142 PHE A C 1
ATOM 1077 O O . PHE A 1 142 ? -5.965 -2.485 -3.191 1 98.96 142 PHE A O 1
ATOM 1084 N N . THR A 1 143 ? -6.384 -0.272 -3.376 1 98.93 143 THR A N 1
ATOM 1085 C CA . THR A 1 143 ? -6.606 -0.391 -4.813 1 98.93 143 THR A CA 1
ATOM 1086 C C . THR A 1 143 ? -5.319 -0.794 -5.527 1 98.93 143 THR A C 1
ATOM 1088 O O . THR A 1 143 ? -5.33 -1.677 -6.387 1 98.93 143 THR A O 1
ATOM 1091 N N . ALA A 1 144 ? -4.227 -0.196 -5.14 1 98.94 144 ALA A N 1
ATOM 1092 C CA . ALA A 1 144 ? -2.933 -0.526 -5.732 1 98.94 144 ALA A CA 1
ATOM 1093 C C . ALA A 1 144 ? -2.522 -1.955 -5.391 1 98.94 144 ALA A C 1
ATOM 1095 O O . ALA A 1 144 ? -1.966 -2.666 -6.232 1 98.94 144 ALA A O 1
ATOM 1096 N N . ILE A 1 145 ? -2.768 -2.37 -4.135 1 98.94 145 ILE A N 1
ATOM 1097 C CA . ILE A 1 145 ? -2.454 -3.73 -3.711 1 98.94 145 ILE A CA 1
ATOM 1098 C C . ILE A 1 145 ? -3.185 -4.731 -4.603 1 98.94 145 ILE A C 1
ATOM 1100 O O . ILE A 1 145 ? -2.569 -5.646 -5.154 1 98.94 145 ILE A O 1
ATOM 1104 N N . ILE A 1 146 ? -4.467 -4.541 -4.799 1 98.82 146 ILE A N 1
ATOM 1105 C CA . ILE A 1 146 ? -5.285 -5.473 -5.567 1 98.82 146 ILE A CA 1
ATOM 1106 C C . ILE A 1 146 ? -4.81 -5.503 -7.017 1 98.82 146 ILE A C 1
ATOM 1108 O O . ILE A 1 146 ? -4.522 -6.572 -7.561 1 98.82 146 ILE A O 1
ATOM 1112 N N . ASN A 1 147 ? -4.673 -4.311 -7.616 1 98.62 147 ASN A N 1
ATOM 1113 C CA . ASN A 1 147 ? -4.331 -4.23 -9.032 1 98.62 147 ASN A CA 1
ATOM 1114 C C . ASN A 1 147 ? -2.972 -4.863 -9.317 1 98.62 147 ASN A C 1
ATOM 1116 O O . ASN A 1 147 ? -2.82 -5.604 -10.29 1 98.62 147 ASN A O 1
ATOM 1120 N N . SER A 1 148 ? -2.015 -4.617 -8.464 1 98.79 148 SER A N 1
ATOM 1121 C CA . SER A 1 148 ? -0.678 -5.154 -8.693 1 98.79 148 SER A CA 1
ATOM 1122 C C . SER A 1 148 ? -0.614 -6.64 -8.357 1 98.79 148 SER A C 1
ATOM 1124 O O . SER A 1 148 ? 0.157 -7.387 -8.964 1 98.79 148 SER A O 1
ATOM 1126 N N . SER A 1 149 ? -1.429 -7.069 -7.381 1 98.58 149 SER A N 1
ATOM 1127 C CA . SER A 1 149 ? -1.482 -8.487 -7.041 1 98.58 149 SER A CA 1
ATOM 1128 C C . SER A 1 149 ? -2.047 -9.311 -8.194 1 98.58 149 SER A C 1
ATOM 1130 O O . SER A 1 149 ? -1.597 -10.431 -8.442 1 98.58 149 SER A O 1
ATOM 1132 N N . VAL A 1 150 ? -3.041 -8.755 -8.869 1 98.36 150 VAL A N 1
ATOM 1133 C CA . VAL A 1 150 ? -3.617 -9.449 -10.016 1 98.36 150 VAL A CA 1
ATOM 1134 C C . VAL A 1 150 ? -2.559 -9.616 -11.104 1 98.36 150 VAL A C 1
ATOM 1136 O O . VAL A 1 150 ? -2.425 -10.694 -11.688 1 98.36 150 VAL A O 1
ATOM 1139 N N . VAL A 1 151 ? -1.777 -8.605 -11.379 1 98.09 151 VAL A N 1
ATOM 1140 C CA . VAL A 1 151 ? -0.714 -8.639 -12.377 1 98.09 151 VAL A CA 1
ATOM 1141 C C . VAL A 1 151 ? 0.306 -9.715 -12.01 1 98.09 151 VAL A C 1
ATOM 1143 O O . VAL A 1 151 ? 0.705 -10.516 -12.859 1 98.09 151 VAL A O 1
ATOM 1146 N N . PHE A 1 152 ? 0.686 -9.765 -10.739 1 98.21 152 PHE A N 1
ATOM 1147 C CA . PHE A 1 152 ? 1.628 -10.761 -10.242 1 98.21 152 PHE A CA 1
ATOM 1148 C C . PHE A 1 152 ? 1.049 -12.165 -10.368 1 98.21 152 PHE A C 1
ATOM 1150 O O . PHE A 1 152 ? 1.729 -13.084 -10.83 1 98.21 152 PHE A O 1
ATOM 1157 N N . GLU A 1 153 ? -0.2 -12.301 -9.948 1 97.02 153 GLU A N 1
ATOM 1158 C CA . GLU A 1 153 ? -0.872 -13.596 -9.987 1 97.02 153 GLU A CA 1
ATOM 1159 C C . GLU A 1 153 ? -0.991 -14.114 -11.417 1 97.02 153 GLU A C 1
ATOM 1161 O O . GLU A 1 153 ? -0.841 -15.312 -11.664 1 97.02 153 GLU A O 1
ATOM 1166 N N . GLU A 1 154 ? -1.263 -13.221 -12.372 1 96.78 154 GLU A N 1
ATOM 1167 C CA . GLU A 1 154 ? -1.329 -13.586 -13.784 1 96.78 154 GLU A CA 1
ATOM 1168 C C . GLU A 1 154 ? 0.013 -14.118 -14.28 1 96.78 154 GLU A C 1
ATOM 1170 O O . GLU A 1 154 ? 0.061 -15.109 -15.012 1 96.78 154 GLU A O 1
ATOM 1175 N N . CYS A 1 155 ? 1.064 -13.465 -13.892 1 96.37 155 CYS A N 1
ATOM 1176 C CA . CYS A 1 155 ? 2.398 -13.919 -14.268 1 96.37 155 CYS A CA 1
ATOM 1177 C C . CYS A 1 155 ? 2.679 -15.308 -13.708 1 96.37 155 CYS A C 1
ATOM 1179 O O . CYS A 1 155 ? 3.159 -16.187 -14.426 1 96.37 155 CYS A O 1
ATOM 1181 N N . VAL A 1 156 ? 2.377 -15.544 -12.413 1 93.8 156 VAL A N 1
ATOM 1182 C CA . VAL A 1 156 ? 2.585 -16.832 -11.76 1 93.8 156 VAL A CA 1
ATOM 1183 C C . VAL A 1 156 ? 1.756 -17.907 -12.461 1 93.8 156 VAL A C 1
ATOM 1185 O O . VAL A 1 156 ? 2.255 -18.998 -12.744 1 93.8 156 VAL A O 1
ATOM 1188 N N . PHE A 1 157 ? 0.475 -17.581 -12.732 1 93.41 157 PHE A N 1
ATOM 1189 C CA . PHE A 1 157 ? -0.432 -18.494 -13.417 1 93.41 157 PHE A CA 1
ATOM 1190 C C . PHE A 1 157 ? 0.147 -18.929 -14.757 1 93.41 157 PHE A C 1
ATOM 1192 O O . PHE A 1 157 ? 0.21 -20.124 -15.054 1 93.41 157 PHE A O 1
ATOM 1199 N N . ASP A 1 158 ? 0.628 -17.983 -15.541 1 93.16 158 ASP A N 1
ATOM 1200 C CA . ASP A 1 158 ? 1.16 -18.267 -16.87 1 93.16 158 ASP A CA 1
ATOM 1201 C C . ASP A 1 158 ? 2.468 -19.05 -16.783 1 93.16 158 ASP A C 1
ATOM 1203 O O . ASP A 1 158 ? 2.737 -19.915 -17.619 1 93.16 158 ASP A O 1
ATOM 1207 N N . ALA A 1 159 ? 3.274 -18.708 -15.785 1 90.39 159 ALA A N 1
ATOM 1208 C CA . ALA A 1 159 ? 4.557 -19.383 -15.609 1 90.39 159 ALA A CA 1
ATOM 1209 C C . ALA A 1 159 ? 4.36 -20.868 -15.319 1 90.39 159 ALA A C 1
ATOM 1211 O O . ALA A 1 159 ? 5.09 -21.712 -15.844 1 90.39 159 ALA A O 1
ATOM 1212 N N . PHE A 1 160 ? 3.353 -21.162 -14.506 1 86.93 160 PHE A N 1
ATOM 1213 C CA . PHE A 1 160 ? 3.127 -22.547 -14.113 1 86.93 160 PHE A CA 1
ATOM 1214 C C . PHE A 1 160 ? 2.324 -23.287 -15.176 1 86.93 160 PHE A C 1
ATOM 1216 O O . PHE A 1 160 ? 2.487 -24.496 -15.356 1 86.93 160 PHE A O 1
ATOM 1223 N N . ALA A 1 161 ? 1.434 -22.624 -15.828 1 83.3 161 ALA A N 1
ATOM 1224 C CA . ALA A 1 161 ? 0.641 -23.249 -16.884 1 83.3 161 ALA A CA 1
ATOM 1225 C C . ALA A 1 161 ? 1.52 -23.647 -18.067 1 83.3 161 ALA A C 1
ATOM 1227 O O . ALA A 1 161 ? 1.215 -24.606 -18.779 1 83.3 161 ALA A O 1
ATOM 1228 N N . GLY A 1 162 ? 2.551 -22.869 -18.311 1 74.59 162 GLY A N 1
ATOM 1229 C CA . GLY A 1 162 ? 3.455 -23.174 -19.408 1 74.59 162 GLY A CA 1
ATOM 1230 C C . GLY A 1 162 ? 4.345 -24.371 -19.132 1 74.59 162 GLY A C 1
ATOM 1231 O O . GLY A 1 162 ? 5.025 -24.867 -20.033 1 74.59 162 GLY A O 1
ATOM 1232 N N . GLU A 1 163 ? 4.468 -24.8 -17.912 1 69.22 163 GLU A N 1
ATOM 1233 C CA . GLU A 1 163 ? 5.311 -25.938 -17.56 1 69.22 163 GLU A CA 1
ATOM 1234 C C . GLU A 1 163 ? 4.586 -27.258 -17.806 1 69.22 163 GLU A C 1
ATOM 1236 O O . GLU A 1 163 ? 5.217 -28.315 -17.874 1 69.22 163 GLU A O 1
ATOM 1241 N N . VAL A 1 164 ? 3.249 -27.246 -18.097 1 57.18 164 VAL A N 1
ATOM 1242 C CA . VAL A 1 164 ? 2.57 -28.509 -18.371 1 57.18 164 VAL A CA 1
ATOM 1243 C C . VAL A 1 164 ? 2.639 -28.82 -19.864 1 57.18 164 VAL A C 1
ATOM 1245 O O . VAL A 1 164 ? 2.657 -27.908 -20.694 1 57.18 164 VAL A O 1
ATOM 1248 N N . MET B 1 1 ? -14.367 -106.108 -44.887 1 28.05 1 MET B N 1
ATOM 1249 C CA . MET B 1 1 ? -14.29 -105.048 -45.889 1 28.05 1 MET B CA 1
ATOM 1250 C C . MET B 1 1 ? -13.458 -103.877 -45.379 1 28.05 1 MET B C 1
ATOM 1252 O O . MET B 1 1 ? -13.328 -103.683 -44.169 1 28.05 1 MET B O 1
ATOM 1256 N N . THR B 1 2 ? -13.028 -102.935 -46.249 1 27.24 2 THR B N 1
ATOM 1257 C CA . THR B 1 2 ? -11.782 -102.301 -46.664 1 27.24 2 THR B CA 1
ATOM 1258 C C . THR B 1 2 ? -11.487 -101.074 -45.806 1 27.24 2 THR B C 1
ATOM 1260 O O . THR B 1 2 ? -10.348 -100.867 -45.38 1 27.24 2 THR B O 1
ATOM 1263 N N . ARG B 1 3 ? -12.415 -100.071 -45.775 1 29.43 3 ARG B N 1
ATOM 1264 C CA . ARG B 1 3 ? -12.098 -98.716 -46.215 1 29.43 3 ARG B CA 1
ATOM 1265 C C . ARG B 1 3 ? -11.429 -97.92 -45.1 1 29.43 3 ARG B C 1
ATOM 1267 O O . ARG B 1 3 ? -11.923 -97.886 -43.972 1 29.43 3 ARG B O 1
ATOM 1274 N N . PHE B 1 4 ? -10.089 -97.596 -45.26 1 34.83 4 PHE B N 1
ATOM 1275 C CA . PHE B 1 4 ? -8.946 -96.931 -44.647 1 34.83 4 PHE B CA 1
ATOM 1276 C C . PHE B 1 4 ? -9.179 -95.428 -44.552 1 34.83 4 PHE B C 1
ATOM 1278 O O . PHE B 1 4 ? -8.489 -94.645 -45.207 1 34.83 4 PHE B O 1
ATOM 1285 N N . SER B 1 5 ? -10.522 -94.931 -44.493 1 31.19 5 SER B N 1
ATOM 1286 C CA . SER B 1 5 ? -10.587 -93.523 -44.869 1 31.19 5 SER B CA 1
ATOM 1287 C C . SER B 1 5 ? -9.721 -92.665 -43.953 1 31.19 5 SER B C 1
ATOM 1289 O O . SER B 1 5 ? -9.802 -92.779 -42.728 1 31.19 5 SER B O 1
ATOM 1291 N N . HIS B 1 6 ? -8.528 -92.161 -44.493 1 36.35 6 HIS B N 1
ATOM 1292 C CA . HIS B 1 6 ? -7.365 -91.363 -44.124 1 36.35 6 HIS B CA 1
ATOM 1293 C C . HIS B 1 6 ? -7.764 -89.929 -43.789 1 36.35 6 HIS B C 1
ATOM 1295 O O . HIS B 1 6 ? -6.902 -89.066 -43.609 1 36.35 6 HIS B O 1
ATOM 1301 N N . ARG B 1 7 ? -8.987 -89.525 -43.404 1 34.9 7 ARG B N 1
ATOM 1302 C CA . ARG B 1 7 ? -9.168 -88.095 -43.631 1 34.9 7 ARG B CA 1
ATOM 1303 C C . ARG B 1 7 ? -8.159 -87.282 -42.827 1 34.9 7 ARG B C 1
ATOM 1305 O O . ARG B 1 7 ? -7.819 -87.645 -41.699 1 34.9 7 ARG B O 1
ATOM 1312 N N . PHE B 1 8 ? -7.39 -86.357 -43.571 1 34.93 8 PHE B N 1
ATOM 1313 C CA . PHE B 1 8 ? -6.365 -85.32 -43.539 1 34.93 8 PHE B CA 1
ATOM 1314 C C . PHE B 1 8 ? -6.757 -84.202 -42.58 1 34.93 8 PHE B C 1
ATOM 1316 O O . PHE B 1 8 ? -7.798 -83.564 -42.754 1 34.93 8 PHE B O 1
ATOM 1323 N N . VAL B 1 9 ? -6.739 -84.412 -41.211 1 33.41 9 VAL B N 1
ATOM 1324 C CA . VAL B 1 9 ? -7.09 -83.349 -40.275 1 33.41 9 VAL B CA 1
ATOM 1325 C C . VAL B 1 9 ? -6.16 -82.155 -40.476 1 33.41 9 VAL B C 1
ATOM 1327 O O . VAL B 1 9 ? -4.945 -82.27 -40.299 1 33.41 9 VAL B O 1
ATOM 1330 N N . ALA B 1 10 ? -6.395 -81.286 -41.604 1 33.41 10 ALA B N 1
ATOM 1331 C CA . ALA B 1 10 ? -5.69 -80.043 -41.908 1 33.41 10 ALA B CA 1
ATOM 1332 C C . ALA B 1 10 ? -5.65 -79.124 -40.69 1 33.41 10 ALA B C 1
ATOM 1334 O O . ALA B 1 10 ? -6.695 -78.7 -40.19 1 33.41 10 ALA B O 1
ATOM 1335 N N . SER B 1 11 ? -4.732 -79.457 -39.672 1 33.15 11 SER B N 1
ATOM 1336 C CA . SER B 1 11 ? -4.512 -78.569 -38.535 1 33.15 11 SER B CA 1
ATOM 1337 C C . SER B 1 11 ? -4.14 -77.164 -38.996 1 33.15 11 SER B C 1
ATOM 1339 O O . SER B 1 11 ? -3.11 -76.97 -39.646 1 33.15 11 SER B O 1
ATOM 1341 N N . LEU B 1 12 ? -5.171 -76.355 -39.604 1 33.36 12 LEU B N 1
ATOM 1342 C CA . LEU B 1 12 ? -4.895 -74.975 -39.989 1 33.36 12 LEU B CA 1
ATOM 1343 C C . LEU B 1 12 ? -4.266 -74.203 -38.835 1 33.36 12 LEU B C 1
ATOM 1345 O O . LEU B 1 12 ? -4.868 -74.076 -37.766 1 33.36 12 LEU B O 1
ATOM 1349 N N . ILE B 1 13 ? -2.87 -74.292 -38.649 1 35.65 13 ILE B N 1
ATOM 1350 C CA . ILE B 1 13 ? -2.103 -73.47 -37.719 1 35.65 13 ILE B CA 1
ATOM 1351 C C . ILE B 1 13 ? -2.32 -71.992 -38.037 1 35.65 13 ILE B C 1
ATOM 1353 O O . ILE B 1 13 ? -1.996 -71.534 -39.135 1 35.65 13 ILE B O 1
ATOM 1357 N N . CYS B 1 14 ? -3.518 -71.416 -37.715 1 32.12 14 CYS B N 1
ATOM 1358 C CA . CYS B 1 14 ? -3.688 -69.975 -37.866 1 32.12 14 CYS B CA 1
ATOM 1359 C C . CYS B 1 14 ? -2.546 -69.219 -37.198 1 32.12 14 CYS B C 1
ATOM 1361 O O . CYS B 1 14 ? -2.386 -69.278 -35.978 1 32.12 14 CYS B O 1
ATOM 1363 N N . PHE B 1 15 ? -1.316 -69.055 -37.718 1 36.43 15 PHE B N 1
ATOM 1364 C CA . PHE B 1 15 ? -0.239 -68.239 -37.171 1 36.43 15 PHE B CA 1
ATOM 1365 C C . PHE B 1 15 ? -0.619 -66.763 -37.182 1 36.43 15 PHE B C 1
ATOM 1367 O O . PHE B 1 15 ? -0.348 -66.053 -38.153 1 36.43 15 PHE B O 1
ATOM 1374 N N . SER B 1 16 ? -1.906 -66.276 -37.06 1 35.15 16 SER B N 1
ATOM 1375 C CA . SER B 1 16 ? -2.035 -64.84 -37.282 1 35.15 16 SER B CA 1
ATOM 1376 C C . SER B 1 16 ? -1.123 -64.052 -36.347 1 35.15 16 SER B C 1
ATOM 1378 O O . SER B 1 16 ? -1.046 -64.346 -35.153 1 35.15 16 SER B O 1
ATOM 1380 N N . SER B 1 17 ? 0.097 -63.502 -36.824 1 39.77 17 SER B N 1
ATOM 1381 C CA . SER B 1 17 ? 1.089 -62.572 -36.295 1 39.77 17 SER B CA 1
ATOM 1382 C C . SER B 1 17 ? 0.437 -61.277 -35.823 1 39.77 17 SER B C 1
ATOM 1384 O O . SER B 1 17 ? 0.097 -60.415 -36.636 1 39.77 17 SER B O 1
ATOM 1386 N N . GLY B 1 18 ? -0.673 -61.246 -35.069 1 34.96 18 GLY B N 1
ATOM 1387 C CA . GLY B 1 18 ? -1.229 -59.953 -34.702 1 34.96 18 GLY B CA 1
ATOM 1388 C C . GLY B 1 18 ? -0.215 -59.029 -34.056 1 34.96 18 GLY B C 1
ATOM 1389 O O . GLY B 1 18 ? 0.445 -59.404 -33.084 1 34.96 18 GLY B O 1
ATOM 1390 N N . VAL B 1 19 ? 0.493 -58.14 -34.916 1 42.85 19 VAL B N 1
ATOM 1391 C CA . VAL B 1 19 ? 1.365 -57.075 -34.433 1 42.85 19 VAL B CA 1
ATOM 1392 C C . VAL B 1 19 ? 0.619 -56.22 -33.411 1 42.85 19 VAL B C 1
ATOM 1394 O O . VAL B 1 19 ? -0.372 -55.565 -33.744 1 42.85 19 VAL B O 1
ATOM 1397 N N . LEU B 1 20 ? 0.464 -56.72 -32.218 1 39.06 20 LEU B N 1
ATOM 1398 C CA . LEU B 1 20 ? 0 -55.818 -31.17 1 39.06 20 LEU B CA 1
ATOM 1399 C C . LEU B 1 20 ? 0.87 -54.567 -31.105 1 39.06 20 LEU B C 1
ATOM 1401 O O . LEU B 1 20 ? 2.06 -54.649 -30.792 1 39.06 20 LEU B O 1
ATOM 1405 N N . LEU B 1 21 ? 0.569 -53.589 -31.989 1 38.61 21 LEU B N 1
ATOM 1406 C CA . LEU B 1 21 ? 1.178 -52.277 -31.802 1 38.61 21 LEU B CA 1
ATOM 1407 C C . LEU B 1 21 ? 0.868 -51.727 -30.413 1 38.61 21 LEU B C 1
ATOM 1409 O O . LEU B 1 21 ? -0.281 -51.393 -30.115 1 38.61 21 LEU B O 1
ATOM 1413 N N . CYS B 1 22 ? 1.563 -52.257 -29.39 1 37.06 22 CYS B N 1
ATOM 1414 C CA . CYS B 1 22 ? 1.547 -51.519 -28.131 1 37.06 22 CYS B CA 1
ATOM 1415 C C . CYS B 1 22 ? 1.932 -50.061 -28.349 1 37.06 22 CYS B C 1
ATOM 1417 O O . CYS B 1 22 ? 3.076 -49.76 -28.694 1 37.06 22 CYS B O 1
ATOM 1419 N N . LEU B 1 23 ? 1.008 -49.292 -28.877 1 41.55 23 LEU B N 1
ATOM 1420 C CA . LEU B 1 23 ? 1.24 -47.857 -28.755 1 41.55 23 LEU B CA 1
ATOM 1421 C C . LEU B 1 23 ? 1.664 -47.493 -27.337 1 41.55 23 LEU B C 1
ATOM 1423 O O . LEU B 1 23 ? 0.86 -47.57 -26.405 1 41.55 23 LEU B O 1
ATOM 1427 N N . GLY B 1 24 ? 2.975 -47.808 -26.995 1 35.55 24 GLY B N 1
ATOM 1428 C CA . GLY B 1 24 ? 3.54 -47.165 -25.819 1 35.55 24 GLY B CA 1
ATOM 1429 C C . GLY B 1 24 ? 3.242 -45.679 -25.75 1 35.55 24 GLY B C 1
ATOM 1430 O O . GLY B 1 24 ? 3.649 -44.918 -26.63 1 35.55 24 GLY B O 1
ATOM 1431 N N . VAL B 1 25 ? 2.051 -45.309 -25.297 1 40.72 25 VAL B N 1
ATOM 1432 C CA . VAL B 1 25 ? 1.938 -43.916 -24.88 1 40.72 25 VAL B CA 1
ATOM 1433 C C . VAL B 1 25 ? 3.133 -43.539 -24.007 1 40.72 25 VAL B C 1
ATOM 1435 O O . VAL B 1 25 ? 3.29 -44.06 -22.9 1 40.72 25 VAL B O 1
ATOM 1438 N N . SER B 1 26 ? 4.294 -43.349 -24.597 1 34.1 26 SER B N 1
ATOM 1439 C CA . SER B 1 26 ? 5.299 -42.661 -23.793 1 34.1 26 SER B CA 1
ATOM 1440 C C . SER B 1 26 ? 4.696 -41.473 -23.051 1 34.1 26 SER B C 1
ATOM 1442 O O . SER B 1 26 ? 4.3 -40.484 -23.671 1 34.1 26 SER B O 1
ATOM 1444 N N . VAL B 1 27 ? 3.943 -41.737 -22.008 1 35.8 27 VAL B N 1
ATOM 1445 C CA . VAL B 1 27 ? 3.852 -40.564 -21.144 1 35.8 27 VAL B CA 1
ATOM 1446 C C . VAL B 1 27 ? 5.217 -39.886 -21.048 1 35.8 27 VAL B C 1
ATOM 1448 O O . VAL B 1 27 ? 6.162 -40.453 -20.494 1 35.8 27 VAL B O 1
ATOM 1451 N N . GLN B 1 28 ? 5.626 -39.273 -22.073 1 31.59 28 GLN B N 1
ATOM 1452 C CA . GLN B 1 28 ? 6.747 -38.377 -21.809 1 31.59 28 GLN B CA 1
ATOM 1453 C C . GLN B 1 28 ? 6.639 -37.756 -20.419 1 31.59 28 GLN B C 1
ATOM 1455 O O . GLN B 1 28 ? 5.691 -37.021 -20.133 1 31.59 28 GLN B O 1
ATOM 1460 N N . ALA B 1 29 ? 6.978 -38.547 -19.438 1 33.69 29 ALA B N 1
ATOM 1461 C CA . ALA B 1 29 ? 7.35 -37.796 -18.241 1 33.69 29 ALA B CA 1
ATOM 1462 C C . ALA B 1 29 ? 8.048 -36.49 -18.608 1 33.69 29 ALA B C 1
ATOM 1464 O O . ALA B 1 29 ? 9.167 -36.502 -19.128 1 33.69 29 ALA B O 1
ATOM 1465 N N . ARG B 1 30 ? 7.275 -35.506 -19.205 1 35.61 30 ARG B N 1
ATOM 1466 C CA . ARG B 1 30 ? 7.926 -34.2 -19.217 1 35.61 30 ARG B CA 1
ATOM 1467 C C . ARG B 1 30 ? 8.935 -34.08 -18.079 1 35.61 30 ARG B C 1
ATOM 1469 O O . ARG B 1 30 ? 8.604 -34.339 -16.92 1 35.61 30 ARG B O 1
ATOM 1476 N N . SER B 1 31 ? 10.149 -34.307 -18.333 1 31.31 31 SER B N 1
ATOM 1477 C CA . SER B 1 31 ? 11.233 -33.824 -17.484 1 31.31 31 SER B CA 1
ATOM 1478 C C . SER B 1 31 ? 10.794 -32.616 -16.662 1 31.31 31 SER B C 1
ATOM 1480 O O . SER B 1 31 ? 10.35 -31.609 -17.218 1 31.31 31 SER B O 1
ATOM 1482 N N . LEU B 1 32 ? 10.06 -32.863 -15.562 1 35.18 32 LEU B N 1
ATOM 1483 C CA . LEU B 1 32 ? 10.163 -31.785 -14.584 1 35.18 32 LEU B CA 1
ATOM 1484 C C . LEU B 1 32 ? 11.473 -31.023 -14.752 1 35.18 32 LEU B C 1
ATOM 1486 O O . LEU B 1 32 ? 12.525 -31.481 -14.297 1 35.18 32 LEU B O 1
ATOM 1490 N N . GLN B 1 33 ? 11.963 -30.824 -15.928 1 33.32 33 GLN B N 1
ATOM 1491 C CA . GLN B 1 33 ? 13.182 -30.089 -16.251 1 33.32 33 GLN B CA 1
ATOM 1492 C C . GLN B 1 33 ? 13.681 -29.296 -15.046 1 33.32 33 GLN B C 1
ATOM 1494 O O . GLN B 1 33 ? 12.925 -29.046 -14.105 1 33.32 33 GLN B O 1
ATOM 1499 N N . ASN B 1 34 ? 14.743 -28.399 -15.175 1 38.7 34 ASN B N 1
ATOM 1500 C CA . ASN B 1 34 ? 15.505 -27.719 -14.133 1 38.7 34 ASN B CA 1
ATOM 1501 C C . ASN B 1 34 ? 14.588 -27.09 -13.088 1 38.7 34 ASN B C 1
ATOM 1503 O O . ASN B 1 34 ? 13.613 -26.42 -13.434 1 38.7 34 ASN B O 1
ATOM 1507 N N . GLY B 1 35 ? 14.327 -27.674 -11.859 1 52.38 35 GLY B N 1
ATOM 1508 C CA . GLY B 1 35 ? 13.769 -27.589 -10.519 1 52.38 35 GLY B CA 1
ATOM 1509 C C . GLY B 1 35 ? 13.467 -26.166 -10.088 1 52.38 35 GLY B C 1
ATOM 1510 O O . GLY B 1 35 ? 13.269 -25.9 -8.901 1 52.38 35 GLY B O 1
ATOM 1511 N N . GLY B 1 36 ? 13.899 -25.118 -10.78 1 72.43 36 GLY B N 1
ATOM 1512 C CA . GLY B 1 36 ? 13.774 -23.751 -10.299 1 72.43 36 GLY B CA 1
ATOM 1513 C C . GLY B 1 36 ? 12.341 -23.254 -10.279 1 72.43 36 GLY B C 1
ATOM 1514 O O . GLY B 1 36 ? 11.443 -23.912 -10.809 1 72.43 36 GLY B O 1
ATOM 1515 N N . ASP B 1 37 ? 11.928 -22.537 -9.456 1 82.93 37 ASP B N 1
ATOM 1516 C CA . ASP B 1 37 ? 10.647 -21.845 -9.35 1 82.93 37 ASP B CA 1
ATOM 1517 C C . ASP B 1 37 ? 10.281 -21.163 -10.667 1 82.93 37 ASP B C 1
ATOM 1519 O O . ASP B 1 37 ? 10.903 -20.171 -11.052 1 82.93 37 ASP B O 1
ATOM 1523 N N . PRO B 1 38 ? 9.328 -21.792 -11.571 1 87.79 38 PRO B N 1
ATOM 1524 C CA . PRO B 1 38 ? 8.985 -21.198 -12.865 1 87.79 38 PRO B CA 1
ATOM 1525 C C . PRO B 1 38 ? 8.582 -19.729 -12.752 1 87.79 38 PRO B C 1
ATOM 1527 O O . PRO B 1 38 ? 8.638 -18.992 -13.739 1 87.79 38 PRO B O 1
ATOM 1530 N N . ALA B 1 39 ? 8.153 -19.399 -11.581 1 91.44 39 ALA B N 1
ATOM 1531 C CA . ALA B 1 39 ? 7.636 -18.042 -11.427 1 91.44 39 ALA B CA 1
ATOM 1532 C C . ALA B 1 39 ? 8.705 -17.109 -10.863 1 91.44 39 ALA B C 1
ATOM 1534 O O . ALA B 1 39 ? 8.416 -15.96 -10.519 1 91.44 39 ALA B O 1
ATOM 1535 N N . LYS B 1 40 ? 9.903 -17.525 -10.748 1 93.01 40 LYS B N 1
ATOM 1536 C CA . LYS B 1 40 ? 10.967 -16.725 -10.149 1 93.01 40 LYS B CA 1
ATOM 1537 C C . LYS B 1 40 ? 11.107 -15.379 -10.854 1 93.01 40 LYS B C 1
ATOM 1539 O O . LYS B 1 40 ? 11.306 -14.35 -10.206 1 93.01 40 LYS B O 1
ATOM 1544 N N . ALA B 1 41 ? 10.952 -15.369 -12.19 1 95.63 41 ALA B N 1
ATOM 1545 C CA . ALA B 1 41 ? 11.149 -14.161 -12.987 1 95.63 41 ALA B CA 1
ATOM 1546 C C . ALA B 1 41 ? 10.033 -13.151 -12.736 1 95.63 41 ALA B C 1
ATOM 1548 O O . ALA B 1 41 ? 10.178 -11.966 -13.046 1 95.63 41 ALA B O 1
ATOM 1549 N N . CYS B 1 42 ? 8.946 -13.614 -12.178 1 97.28 42 CYS B N 1
ATOM 1550 C CA . CYS B 1 42 ? 7.798 -12.749 -11.93 1 97.28 42 CYS B CA 1
ATOM 1551 C C . CYS B 1 42 ? 8.077 -11.788 -10.78 1 97.28 42 CYS B C 1
ATOM 1553 O O . CYS B 1 42 ? 7.312 -10.85 -10.55 1 97.28 42 CYS B O 1
ATOM 1555 N N . TYR B 1 43 ? 9.189 -11.94 -10.056 1 97.87 43 TYR B N 1
ATOM 1556 C CA . TYR B 1 43 ? 9.495 -11.11 -8.896 1 97.87 43 TYR B CA 1
ATOM 1557 C C . TYR B 1 43 ? 10.354 -9.915 -9.292 1 97.87 43 TYR B C 1
ATOM 1559 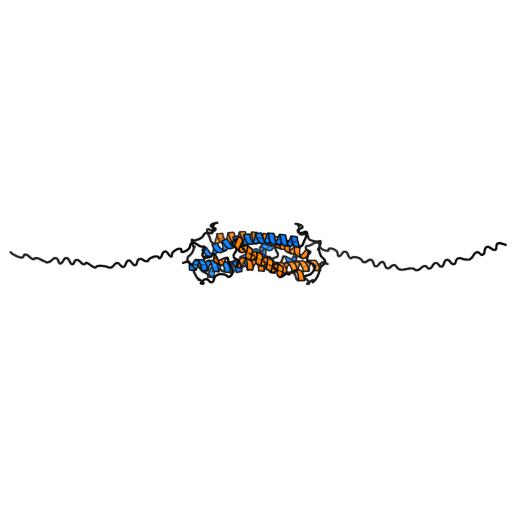O O . TYR B 1 43 ? 10.607 -9.027 -8.475 1 97.87 43 TYR B O 1
ATOM 1567 N N . LEU B 1 44 ? 10.73 -9.904 -10.587 1 97.77 44 LEU B N 1
ATOM 1568 C CA . LEU B 1 44 ? 11.603 -8.844 -11.079 1 97.77 44 LEU B CA 1
ATOM 1569 C C . LEU B 1 44 ? 10.895 -8.005 -12.137 1 97.77 44 LEU B C 1
ATOM 1571 O O . LEU B 1 44 ? 9.911 -8.45 -12.733 1 97.77 44 LEU B O 1
ATOM 1575 N N . GLU B 1 45 ? 11.383 -6.764 -12.403 1 97.04 45 GLU B N 1
ATOM 1576 C CA . GLU B 1 45 ? 10.947 -5.909 -13.503 1 97.04 45 GLU B CA 1
ATOM 1577 C C . GLU B 1 45 ? 12.038 -5.774 -14.562 1 97.04 45 GLU B C 1
ATOM 1579 O O . GLU B 1 45 ? 13.219 -5.651 -14.232 1 97.04 45 GLU B O 1
ATOM 1584 N N . PRO B 1 46 ? 11.69 -5.777 -15.732 1 97.36 46 PRO B N 1
ATOM 1585 C CA . PRO B 1 46 ? 10.312 -5.898 -16.215 1 97.36 46 PRO B CA 1
ATOM 1586 C C . PRO B 1 46 ? 9.778 -7.326 -16.12 1 97.36 46 PRO B C 1
ATOM 1588 O O . PRO B 1 46 ? 10.559 -8.28 -16.077 1 97.36 46 PRO B O 1
ATOM 1591 N N . LEU B 1 47 ? 8.495 -7.472 -16.038 1 97.52 47 LEU B N 1
ATOM 1592 C CA . LEU B 1 47 ? 7.88 -8.795 -16.024 1 97.52 47 LEU B CA 1
ATOM 1593 C C . LEU B 1 47 ? 8.255 -9.582 -17.275 1 97.52 47 LEU B C 1
ATOM 1595 O O . LEU B 1 47 ? 8.41 -9.004 -18.353 1 97.52 47 LEU B O 1
ATOM 1599 N N . PRO B 1 48 ? 8.362 -10.93 -17.074 1 96.01 48 PRO B N 1
ATOM 1600 C CA . PRO B 1 48 ? 8.697 -11.75 -18.241 1 96.01 48 PRO B CA 1
ATOM 1601 C C . PRO B 1 48 ? 7.557 -11.831 -19.253 1 96.01 48 PRO B C 1
ATOM 1603 O O . PRO B 1 48 ? 6.39 -11.662 -18.889 1 96.01 48 PRO B O 1
ATOM 1606 N N . LEU B 1 49 ? 7.896 -11.989 -20.481 1 93.38 49 LEU B N 1
ATOM 1607 C CA . LEU B 1 49 ? 6.91 -12.268 -21.519 1 93.38 49 LEU B CA 1
ATOM 1608 C C . LEU B 1 49 ? 6.541 -13.748 -21.534 1 93.38 49 LEU B C 1
ATOM 1610 O O . LEU B 1 49 ? 7.316 -14.581 -22.01 1 93.38 49 LEU B O 1
ATOM 1614 N N . LEU B 1 50 ? 5.496 -14.044 -21.003 1 92.41 50 LEU B N 1
ATOM 1615 C CA . LEU B 1 50 ? 5.023 -15.423 -20.954 1 92.41 50 LEU B CA 1
ATOM 1616 C C . LEU B 1 50 ? 3.794 -15.607 -21.838 1 92.41 50 LEU B C 1
ATOM 1618 O O . LEU B 1 50 ? 3.01 -14.673 -22.021 1 92.41 50 LEU B O 1
ATOM 1622 N N . PRO B 1 51 ? 3.702 -16.79 -22.425 1 91.92 51 PRO B N 1
ATOM 1623 C CA . PRO B 1 51 ? 2.442 -17.049 -23.126 1 91.92 51 PRO B CA 1
ATOM 1624 C C . PRO B 1 51 ? 1.226 -16.961 -22.205 1 91.92 51 PRO B C 1
ATOM 1626 O O . PRO B 1 51 ? 1.291 -17.386 -21.049 1 91.92 51 PRO B O 1
ATOM 1629 N N . VAL B 1 52 ? 0.22 -16.356 -22.764 1 91.47 52 VAL B N 1
ATOM 1630 C CA . VAL B 1 52 ? -1.009 -16.229 -21.988 1 91.47 52 VAL B CA 1
ATOM 1631 C C . VAL B 1 52 ? -1.809 -17.527 -22.07 1 91.47 52 VAL B C 1
ATOM 1633 O O . VAL B 1 52 ? -2.248 -17.926 -23.152 1 91.47 52 VAL B O 1
ATOM 1636 N N . ASN B 1 53 ? -2.027 -18.168 -20.942 1 88.04 53 ASN B N 1
ATOM 1637 C CA . ASN B 1 53 ? -2.789 -19.41 -20.862 1 88.04 53 ASN B CA 1
ATOM 1638 C C . ASN B 1 53 ? -4.188 -19.173 -20.302 1 88.04 53 ASN B C 1
ATOM 1640 O O . ASN B 1 53 ? -4.368 -18.365 -19.389 1 88.04 53 ASN B O 1
ATOM 1644 N N . THR B 1 54 ? -5.153 -19.864 -20.798 1 90.12 54 THR B N 1
ATOM 1645 C CA . THR B 1 54 ? -6.53 -19.64 -20.37 1 90.12 54 THR B CA 1
ATOM 1646 C C . THR B 1 54 ? -6.929 -20.637 -19.287 1 90.12 54 THR B C 1
ATOM 1648 O O . THR B 1 54 ? -7.864 -20.39 -18.522 1 90.12 54 THR B O 1
ATOM 1651 N N . GLU B 1 55 ? -6.285 -21.782 -19.264 1 86.78 55 GLU B N 1
ATOM 1652 C CA . GLU B 1 55 ? -6.627 -22.819 -18.296 1 86.78 55 GLU B CA 1
ATOM 1653 C C . GLU B 1 55 ? -5.385 -23.578 -17.837 1 86.78 55 GLU B C 1
ATOM 1655 O O . GLU B 1 55 ? -4.347 -23.54 -18.503 1 86.78 55 GLU B O 1
ATOM 1660 N N . LYS B 1 56 ? -5.539 -24.167 -16.752 1 81.78 56 LYS B N 1
ATOM 1661 C CA . LYS B 1 56 ? -4.506 -25.064 -16.243 1 81.78 56 LYS B CA 1
ATOM 1662 C C . LYS B 1 56 ? -5.109 -26.154 -15.362 1 81.78 56 LYS B C 1
ATOM 1664 O O . LYS B 1 56 ? -6.245 -26.029 -14.901 1 81.78 56 LYS B O 1
ATOM 1669 N N . THR B 1 57 ? -4.338 -27.296 -15.137 1 77.47 57 THR B N 1
ATOM 1670 C CA . THR B 1 57 ? -4.746 -28.346 -14.211 1 77.47 57 THR B CA 1
ATOM 1671 C C . THR B 1 57 ? -4.516 -27.913 -12.766 1 77.47 57 THR B C 1
ATOM 1673 O O . THR B 1 57 ? -3.52 -27.254 -12.461 1 77.47 57 THR B O 1
ATOM 1676 N N . VAL B 1 58 ? -5.523 -28.132 -11.892 1 73.43 58 VAL B N 1
ATOM 1677 C CA . VAL B 1 58 ? -5.441 -27.737 -10.49 1 73.43 58 VAL B CA 1
ATOM 1678 C C . VAL B 1 58 ? -5.622 -28.961 -9.595 1 73.43 58 VAL B C 1
ATOM 1680 O O . VAL B 1 58 ? -6.276 -29.931 -9.986 1 73.43 58 VAL B O 1
ATOM 1683 N N . PRO B 1 59 ? -5.257 -29.039 -8.228 1 60.26 59 PRO B N 1
ATOM 1684 C CA . PRO B 1 59 ? -4.282 -28.072 -7.719 1 60.26 59 PRO B CA 1
ATOM 1685 C C . PRO B 1 59 ? -2.865 -28.344 -8.218 1 60.26 59 PRO B C 1
ATOM 1687 O O . PRO B 1 59 ? -2.533 -29.484 -8.552 1 60.26 59 PRO B O 1
ATOM 1690 N N . TRP B 1 60 ? -2.186 -27.357 -8.68 1 59.29 60 TRP B N 1
ATOM 1691 C CA . TRP B 1 60 ? -0.78 -27.603 -8.981 1 59.29 60 TRP B CA 1
ATOM 1692 C C . TRP B 1 60 ? -0.031 -28.072 -7.738 1 59.29 60 TRP B C 1
ATOM 1694 O O . TRP B 1 60 ? -0.297 -27.599 -6.63 1 59.29 60 TRP B O 1
ATOM 1704 N N . ASP B 1 61 ? 0.101 -29.362 -7.557 1 55.36 61 ASP B N 1
ATOM 1705 C CA . ASP B 1 61 ? 0.757 -29.977 -6.407 1 55.36 61 ASP B CA 1
ATOM 1706 C C . ASP B 1 61 ? 2.049 -29.243 -6.055 1 55.36 61 ASP B C 1
ATOM 1708 O O . ASP B 1 61 ? 2.761 -29.639 -5.13 1 55.36 61 ASP B O 1
ATOM 1712 N N . VAL B 1 62 ? 2.462 -28.544 -7.067 1 51.57 62 VAL B N 1
ATOM 17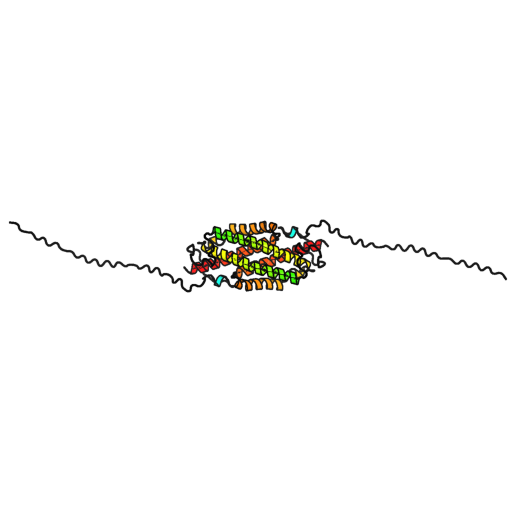13 C CA . VAL B 1 62 ? 3.884 -28.277 -6.879 1 51.57 62 VAL B CA 1
ATOM 1714 C C . VAL B 1 62 ? 4.114 -27.645 -5.509 1 51.57 62 VAL B C 1
ATOM 1716 O O . VAL B 1 62 ? 4.593 -28.307 -4.585 1 51.57 62 VAL B O 1
ATOM 1719 N N . ALA B 1 63 ? 4.87 -26.361 -5.516 1 48.69 63 ALA B N 1
ATOM 1720 C CA . ALA B 1 63 ? 5.812 -25.765 -4.572 1 48.69 63 ALA B CA 1
ATOM 1721 C C . ALA B 1 63 ? 5.078 -25.052 -3.44 1 48.69 63 ALA B C 1
ATOM 1723 O O . ALA B 1 63 ? 4.597 -23.929 -3.614 1 48.69 63 ALA B O 1
ATOM 1724 N N . ARG B 1 64 ? 4.308 -25.953 -2.674 1 53.6 64 ARG B N 1
ATOM 1725 C CA . ARG B 1 64 ? 3.868 -25.285 -1.453 1 53.6 64 ARG B CA 1
ATOM 1726 C C . ARG B 1 64 ? 4.976 -24.407 -0.881 1 53.6 64 ARG B C 1
ATOM 1728 O O . ARG B 1 64 ? 6.16 -24.719 -1.024 1 53.6 64 ARG B O 1
ATOM 1735 N N . GLY B 1 65 ? 4.944 -23.213 -1.081 1 49.23 65 GLY B N 1
ATOM 1736 C CA . GLY B 1 65 ? 5.976 -22.423 -0.429 1 49.23 65 GLY B CA 1
ATOM 1737 C C . GLY B 1 65 ? 6.37 -22.964 0.932 1 49.23 65 GLY B C 1
ATOM 1738 O O . GLY B 1 65 ? 5.737 -23.888 1.446 1 49.23 65 GLY B O 1
ATOM 1739 N N . PRO B 1 66 ? 7.582 -22.72 1.263 1 45.84 66 PRO B N 1
ATOM 1740 C CA . PRO B 1 66 ? 8.174 -23.266 2.487 1 45.84 66 PRO B CA 1
ATOM 1741 C C . PRO B 1 66 ? 7.167 -23.383 3.629 1 45.84 66 PRO B C 1
ATOM 1743 O O . PRO B 1 66 ? 7.278 -24.284 4.465 1 45.84 66 PRO B O 1
ATOM 1746 N N . ASP B 1 67 ? 6.386 -22.285 3.801 1 52.46 67 ASP B N 1
ATOM 1747 C CA . ASP B 1 67 ? 5.502 -22.453 4.95 1 52.46 67 ASP B CA 1
ATOM 1748 C C . ASP B 1 67 ? 4.224 -23.192 4.557 1 52.46 67 ASP B C 1
ATOM 1750 O O . ASP B 1 67 ? 3.313 -23.344 5.373 1 52.46 67 ASP B O 1
ATOM 1754 N N . GLY B 1 68 ? 4.238 -23.983 3.424 1 58.51 68 GLY B N 1
ATOM 1755 C CA . GLY B 1 68 ? 3.173 -24.843 2.933 1 58.51 68 GLY B CA 1
ATOM 1756 C C . GLY B 1 68 ? 1.79 -24.251 3.128 1 58.51 68 GLY B C 1
ATOM 1757 O O . GLY B 1 68 ? 0.911 -24.893 3.707 1 58.51 68 GLY B O 1
ATOM 1758 N N . CYS B 1 69 ? 1.918 -22.964 2.974 1 70.3 69 CYS B N 1
ATOM 1759 C CA . CYS B 1 69 ? 0.552 -22.547 3.269 1 70.3 69 CYS B CA 1
ATOM 1760 C C . CYS B 1 69 ? -0.424 -23.111 2.243 1 70.3 69 CYS B C 1
ATOM 1762 O O . CYS B 1 69 ? -0.041 -23.397 1.107 1 70.3 69 CYS B O 1
ATOM 1764 N N . CYS B 1 70 ? -1.704 -23.461 2.579 1 79.61 70 CYS B N 1
ATOM 1765 C CA . CYS B 1 70 ? -3.158 -23.388 2.672 1 79.61 70 CYS B CA 1
ATOM 1766 C C . CYS B 1 70 ? -3.805 -24.634 2.08 1 79.61 70 CYS B C 1
ATOM 1768 O O . CYS B 1 70 ? -3.403 -25.101 1.013 1 79.61 70 CYS B O 1
ATOM 1770 N N . ALA B 1 71 ? -4.664 -25.159 2.823 1 82.52 71 ALA B N 1
ATOM 1771 C CA . ALA B 1 71 ? -5.363 -26.379 2.425 1 82.52 71 ALA B CA 1
ATOM 1772 C C . ALA B 1 71 ? -6.51 -26.066 1.469 1 82.52 71 ALA B C 1
ATOM 1774 O O . ALA B 1 71 ? -7.031 -26.962 0.799 1 82.52 71 ALA B O 1
ATOM 1775 N N . SER B 1 72 ? -6.91 -24.789 1.455 1 87.22 72 SER B N 1
ATOM 1776 C CA . SER B 1 72 ? -8.048 -24.406 0.626 1 87.22 72 SER B CA 1
ATOM 1777 C C . SER B 1 72 ? -7.925 -22.961 0.153 1 87.22 72 SER B C 1
ATOM 1779 O O . SER B 1 72 ? -7.147 -22.184 0.71 1 87.22 72 SER B O 1
ATOM 1781 N N . PHE B 1 73 ? -8.655 -22.73 -0.879 1 90.73 73 PHE B N 1
ATOM 1782 C CA . PHE B 1 73 ? -8.715 -21.368 -1.395 1 90.73 73 PHE B CA 1
ATOM 1783 C C . PHE B 1 73 ? -9.274 -20.415 -0.345 1 90.73 73 PHE B C 1
ATOM 1785 O O . PHE B 1 73 ? -8.803 -19.284 -0.212 1 90.73 73 PHE B O 1
ATOM 1792 N N . SER B 1 74 ? -10.247 -20.867 0.412 1 93.33 74 SER B N 1
ATOM 1793 C CA . SER B 1 74 ? -10.833 -20.064 1.481 1 93.33 74 SER B CA 1
ATOM 1794 C C . SER B 1 74 ? -9.802 -19.74 2.557 1 93.33 74 SER B C 1
ATOM 1796 O O . SER B 1 74 ? -9.811 -18.645 3.123 1 93.33 74 SER B O 1
ATOM 1798 N N . GLU B 1 75 ? -8.948 -20.669 2.815 1 93.2 75 GLU B N 1
ATOM 1799 C CA . GLU B 1 75 ? -7.892 -20.424 3.793 1 93.2 75 GLU B CA 1
ATOM 1800 C C . GLU B 1 75 ? -6.914 -19.364 3.295 1 93.2 75 GLU B C 1
ATOM 1802 O O . GLU B 1 75 ? -6.438 -18.536 4.075 1 93.2 75 GLU B O 1
ATOM 1807 N N . VAL B 1 76 ? -6.559 -19.363 2.021 1 94.29 76 VAL B N 1
ATOM 1808 C CA . VAL B 1 76 ? -5.691 -18.348 1.434 1 94.29 76 VAL B CA 1
ATOM 1809 C C . VAL B 1 76 ? -6.293 -16.962 1.657 1 94.29 76 VAL B C 1
ATOM 1811 O O . VAL B 1 76 ? -5.607 -16.048 2.12 1 94.29 76 VAL B O 1
ATOM 1814 N N . ARG B 1 77 ? -7.578 -16.834 1.418 1 96.17 77 ARG B N 1
ATOM 1815 C CA . ARG B 1 77 ? -8.254 -15.55 1.575 1 96.17 77 ARG B CA 1
ATOM 1816 C C . ARG B 1 77 ? -8.255 -15.106 3.034 1 96.17 77 ARG B C 1
ATOM 1818 O O . ARG B 1 77 ? -8.091 -13.92 3.328 1 96.17 77 ARG B O 1
ATOM 1825 N N . SER B 1 78 ? -8.411 -16.083 3.886 1 96.53 78 SER B N 1
ATOM 1826 C CA . SER B 1 78 ? -8.384 -15.761 5.309 1 96.53 78 SER B CA 1
ATOM 1827 C C . SER B 1 78 ? -7.019 -15.227 5.73 1 96.53 78 SER B C 1
ATOM 1829 O O . SER B 1 78 ? -6.932 -14.274 6.507 1 96.53 78 SER B O 1
ATOM 1831 N N . ARG B 1 79 ? -5.973 -15.788 5.212 1 95.59 79 ARG B N 1
ATOM 1832 C CA . ARG B 1 79 ? -4.62 -15.343 5.533 1 95.59 79 ARG B CA 1
ATOM 1833 C C . ARG B 1 79 ? -4.347 -13.958 4.956 1 95.59 79 ARG B C 1
ATOM 1835 O O . ARG B 1 79 ? -3.741 -13.113 5.617 1 95.59 79 ARG B O 1
ATOM 1842 N N . ILE B 1 80 ? -4.82 -13.692 3.739 1 97.8 80 ILE B N 1
ATOM 1843 C CA . ILE B 1 80 ? -4.678 -12.38 3.118 1 97.8 80 ILE B CA 1
ATOM 1844 C C . ILE B 1 80 ? -5.409 -11.331 3.954 1 97.8 80 ILE B C 1
ATOM 1846 O O . ILE B 1 80 ? -4.865 -10.26 4.231 1 97.8 80 ILE B O 1
ATOM 1850 N N . ASP B 1 81 ? -6.609 -11.707 4.42 1 98.04 81 ASP B N 1
ATOM 1851 C CA . ASP B 1 81 ? -7.397 -10.773 5.218 1 98.04 81 ASP B CA 1
ATOM 1852 C C . ASP B 1 81 ? -6.693 -10.446 6.534 1 98.04 81 ASP B C 1
ATOM 1854 O O . ASP B 1 81 ? -6.77 -9.316 7.02 1 98.04 81 ASP B O 1
ATOM 1858 N N . GLU B 1 82 ? -6.055 -11.417 7.114 1 97.53 82 GLU B N 1
ATOM 1859 C CA . GLU B 1 82 ? -5.287 -11.194 8.336 1 97.53 82 GLU B CA 1
ATOM 1860 C C . GLU B 1 82 ? -4.133 -10.226 8.094 1 97.53 82 GLU B C 1
ATOM 1862 O O . GLU B 1 82 ? -3.903 -9.314 8.891 1 97.53 82 GLU B O 1
ATOM 1867 N N . VAL B 1 83 ? -3.395 -10.406 7.017 1 98.37 83 VAL B N 1
ATOM 1868 C CA . VAL B 1 83 ? -2.288 -9.519 6.673 1 98.37 83 VAL B CA 1
ATOM 1869 C C . VAL B 1 83 ? -2.817 -8.111 6.409 1 98.37 83 VAL B C 1
ATOM 1871 O O . VAL B 1 83 ? -2.204 -7.124 6.821 1 98.37 83 VAL B O 1
ATOM 1874 N N . ASP B 1 84 ? -3.982 -8.02 5.745 1 98.71 84 ASP B N 1
ATOM 1875 C CA . ASP B 1 84 ? -4.573 -6.729 5.405 1 98.71 84 ASP B CA 1
ATOM 1876 C C . ASP B 1 84 ? -4.88 -5.918 6.662 1 98.71 84 ASP B C 1
ATOM 1878 O O . ASP B 1 84 ? -4.697 -4.699 6.681 1 98.71 84 ASP B O 1
ATOM 1882 N N . ALA B 1 85 ? -5.34 -6.587 7.683 1 97.88 85 ALA B N 1
ATOM 1883 C CA . ALA B 1 85 ? -5.632 -5.897 8.937 1 97.88 85 ALA B CA 1
ATOM 1884 C C . ALA B 1 85 ? -4.364 -5.303 9.544 1 97.88 85 ALA B C 1
ATOM 1886 O O . ALA B 1 85 ? -4.375 -4.173 10.037 1 97.88 85 ALA B O 1
ATOM 1887 N N . ALA B 1 86 ? -3.298 -6.044 9.48 1 98 86 ALA B N 1
ATOM 1888 C CA . ALA B 1 86 ? -2.019 -5.567 10 1 98 86 ALA B CA 1
ATOM 1889 C C . ALA B 1 86 ? -1.48 -4.415 9.157 1 98 86 ALA B C 1
ATOM 1891 O O . ALA B 1 86 ? -0.901 -3.465 9.69 1 98 86 ALA B O 1
ATOM 1892 N N . LEU B 1 87 ? -1.659 -4.471 7.89 1 98.78 87 LEU B N 1
ATOM 1893 C CA . LEU B 1 87 ? -1.235 -3.408 6.985 1 98.78 87 LEU B CA 1
ATOM 1894 C C . LEU B 1 87 ? -1.937 -2.096 7.32 1 98.78 87 LEU B C 1
ATOM 1896 O O . LEU B 1 87 ? -1.31 -1.035 7.325 1 98.78 87 LEU B O 1
ATOM 1900 N N . LEU B 1 88 ? -3.238 -2.2 7.623 1 98.66 88 LEU B N 1
ATOM 1901 C CA . LEU B 1 88 ? -3.988 -0.996 7.963 1 98.66 88 LEU B CA 1
ATOM 1902 C C . LEU B 1 88 ? -3.367 -0.288 9.163 1 98.66 88 LEU B C 1
ATOM 1904 O O . LEU B 1 88 ? -3.197 0.933 9.149 1 98.66 88 LEU B O 1
ATOM 1908 N N . ALA B 1 89 ? -3.024 -1.088 10.132 1 97.83 89 ALA B N 1
ATOM 1909 C CA . ALA B 1 89 ? -2.452 -0.525 11.353 1 97.83 89 ALA B CA 1
ATOM 1910 C C . ALA B 1 89 ? -1.105 0.136 11.074 1 97.83 89 ALA B C 1
ATOM 1912 O O . ALA B 1 89 ? -0.815 1.213 11.598 1 97.83 89 ALA B O 1
ATOM 1913 N N . MET B 1 90 ? -0.278 -0.438 10.246 1 98.39 90 MET B N 1
ATOM 1914 C CA . MET B 1 90 ? 1.032 0.114 9.911 1 98.39 90 MET B CA 1
ATOM 1915 C C . MET B 1 90 ? 0.891 1.381 9.075 1 98.39 90 MET B C 1
ATOM 1917 O O . MET B 1 90 ? 1.639 2.342 9.264 1 98.39 90 MET B O 1
ATOM 1921 N N . LEU B 1 91 ? -0.078 1.389 8.203 1 98.8 91 LEU B N 1
ATOM 1922 C CA . LEU B 1 91 ? -0.329 2.561 7.371 1 98.8 91 LEU B CA 1
ATOM 1923 C C . LEU B 1 91 ? -0.843 3.724 8.213 1 98.8 91 LEU B C 1
ATOM 1925 O O . LEU B 1 91 ? -0.545 4.885 7.922 1 98.8 91 LEU B O 1
ATOM 1929 N N . ALA B 1 92 ? -1.613 3.369 9.245 1 98.42 92 ALA B N 1
ATOM 1930 C CA . ALA B 1 92 ? -2.065 4.403 10.173 1 98.42 92 ALA B CA 1
ATOM 1931 C C . ALA B 1 92 ? -0.885 5.04 10.901 1 98.42 92 ALA B C 1
ATOM 1933 O O . ALA B 1 92 ? -0.831 6.262 11.058 1 98.42 92 ALA B O 1
ATOM 1934 N N . LYS B 1 93 ? 0.016 4.182 11.313 1 96.94 93 LYS B N 1
ATOM 1935 C CA . LYS B 1 93 ? 1.224 4.695 11.952 1 96.94 93 LYS B CA 1
ATOM 1936 C C . LYS B 1 93 ? 2 5.608 11.008 1 96.94 93 LYS B C 1
ATOM 1938 O O . LYS B 1 93 ? 2.456 6.682 11.408 1 96.94 93 LYS B O 1
ATOM 1943 N N . ARG B 1 94 ? 2.131 5.267 9.799 1 98.01 94 ARG B N 1
ATOM 1944 C CA . ARG B 1 94 ? 2.826 6.09 8.815 1 98.01 94 ARG B CA 1
ATOM 1945 C C . ARG B 1 94 ? 2.131 7.435 8.636 1 98.01 94 ARG B C 1
ATOM 1947 O O . ARG B 1 94 ? 2.789 8.472 8.532 1 98.01 94 ARG B O 1
ATOM 1954 N N . ALA B 1 95 ? 0.796 7.353 8.608 1 97.01 95 ALA B N 1
ATOM 1955 C CA . ALA B 1 95 ? 0.003 8.564 8.41 1 97.01 95 ALA B CA 1
ATOM 1956 C C . ALA B 1 95 ? 0.183 9.534 9.574 1 97.01 95 ALA B C 1
ATOM 1958 O O . ALA B 1 95 ? 0.151 10.752 9.386 1 97.01 95 ALA B O 1
ATOM 1959 N N . THR B 1 96 ? 0.374 8.961 10.746 1 94.94 96 THR B N 1
ATOM 1960 C CA . THR B 1 96 ? 0.631 9.83 11.889 1 94.94 96 THR B CA 1
ATOM 1961 C C . THR B 1 96 ? 1.919 10.624 11.685 1 94.94 96 THR B C 1
ATOM 1963 O O . THR B 1 96 ? 1.99 11.803 12.041 1 94.94 96 THR B O 1
ATOM 1966 N N . PHE B 1 97 ? 2.935 10.009 11.124 1 95.44 97 PHE B N 1
ATOM 1967 C CA . PHE B 1 97 ? 4.194 10.699 10.869 1 95.44 97 PHE B CA 1
ATOM 1968 C C . PHE B 1 97 ? 4.046 11.689 9.72 1 95.44 97 PHE B C 1
ATOM 1970 O O . PHE B 1 97 ? 4.676 12.748 9.721 1 95.44 97 PHE B O 1
ATOM 1977 N N . VAL B 1 98 ? 3.209 11.386 8.74 1 95.77 98 VAL B N 1
ATOM 1978 C CA . VAL B 1 98 ? 2.943 12.317 7.649 1 95.77 98 VAL B CA 1
ATOM 1979 C C . VAL B 1 98 ? 2.272 13.575 8.194 1 95.77 98 VAL B C 1
ATOM 1981 O O . VAL B 1 98 ? 2.617 14.692 7.8 1 95.77 98 VAL B O 1
ATOM 1984 N N . ARG B 1 99 ? 1.351 13.348 9.049 1 93.17 99 ARG B N 1
ATOM 1985 C CA . ARG B 1 99 ? 0.725 14.484 9.717 1 93.17 99 ARG B CA 1
ATOM 1986 C C . ARG B 1 99 ? 1.76 15.324 10.456 1 93.17 99 ARG B C 1
ATOM 1988 O O . ARG B 1 99 ? 1.727 16.555 10.395 1 93.17 99 ARG B O 1
ATOM 1995 N N . GLU B 1 100 ? 2.662 14.664 11.135 1 91.39 100 GLU B N 1
ATOM 1996 C CA . GLU B 1 100 ? 3.728 15.355 11.853 1 91.39 100 GLU B CA 1
ATOM 1997 C C . GLU B 1 100 ? 4.62 16.14 10.896 1 91.39 100 GLU B C 1
ATOM 1999 O O . GLU B 1 100 ? 5.097 17.226 11.232 1 91.39 100 GLU B O 1
ATOM 2004 N N . ALA B 1 101 ? 4.881 15.596 9.746 1 92.22 101 ALA B N 1
ATOM 2005 C CA . ALA B 1 101 ? 5.718 16.277 8.762 1 92.22 101 ALA B CA 1
ATOM 2006 C C . ALA B 1 101 ? 5.139 17.641 8.399 1 92.22 101 ALA B C 1
ATOM 2008 O O . ALA B 1 101 ? 5.881 18.608 8.214 1 92.22 101 ALA B O 1
ATOM 2009 N N . ALA B 1 102 ? 3.801 17.742 8.312 1 90.21 102 ALA B N 1
ATOM 2010 C CA . ALA B 1 102 ? 3.132 18.994 7.968 1 90.21 102 ALA B CA 1
ATOM 2011 C C . ALA B 1 102 ? 3.475 20.093 8.969 1 90.21 102 ALA B C 1
ATOM 2013 O O . ALA B 1 102 ? 3.499 21.276 8.619 1 90.21 102 ALA B O 1
ATOM 2014 N N . ARG B 1 103 ? 3.775 19.715 10.148 1 85.81 103 ARG B N 1
ATOM 2015 C CA . ARG B 1 103 ? 4.093 20.659 11.214 1 85.81 103 ARG B CA 1
ATOM 2016 C C . ARG B 1 103 ? 5.373 21.427 10.902 1 85.81 103 ARG B C 1
ATOM 2018 O O . ARG B 1 103 ? 5.539 22.569 11.336 1 85.81 103 ARG B O 1
ATOM 2025 N N . PHE B 1 104 ? 6.2 20.799 10.18 1 88.14 104 PHE B N 1
ATOM 2026 C CA . PHE B 1 104 ? 7.534 21.348 9.97 1 88.14 104 PHE B CA 1
ATOM 2027 C C . PHE B 1 104 ? 7.61 22.096 8.644 1 88.14 104 PHE B C 1
ATOM 2029 O O . PHE B 1 104 ? 8.635 22.702 8.325 1 88.14 104 PHE B O 1
ATOM 2036 N N . LYS B 1 105 ? 6.485 22.084 7.906 1 90.93 105 LYS B N 1
ATOM 2037 C CA . LYS B 1 105 ? 6.528 22.656 6.564 1 90.93 105 LYS B CA 1
ATOM 2038 C C . LYS B 1 105 ? 5.818 24.006 6.519 1 90.93 105 LYS B C 1
ATOM 2040 O O . LYS B 1 105 ? 4.608 24.084 6.74 1 90.93 105 LYS B O 1
ATOM 2045 N N . SER B 1 106 ? 6.586 25.011 6.12 1 89.31 106 SER B N 1
ATOM 2046 C CA . SER B 1 106 ? 6.079 26.377 6.203 1 89.31 106 SER B CA 1
ATOM 2047 C C . SER B 1 106 ? 5.379 26.786 4.911 1 89.31 106 SER B C 1
ATOM 2049 O O . SER B 1 106 ? 4.608 27.748 4.895 1 89.31 106 SER B O 1
ATOM 2051 N N . THR B 1 107 ? 5.7 26.152 3.817 1 92.43 107 THR B N 1
ATOM 2052 C CA . THR B 1 107 ? 5.09 26.487 2.535 1 92.43 107 THR B CA 1
ATOM 2053 C C . THR B 1 107 ? 4.447 25.254 1.904 1 92.43 107 THR B C 1
ATOM 2055 O O . THR B 1 107 ? 4.935 24.136 2.078 1 92.43 107 THR B O 1
ATOM 2058 N N . ARG B 1 108 ? 3.417 25.489 1.236 1 92.31 108 ARG B N 1
ATOM 2059 C CA . ARG B 1 108 ? 2.674 24.417 0.581 1 92.31 108 ARG B CA 1
ATOM 2060 C C . ARG B 1 108 ? 3.534 23.715 -0.465 1 92.31 108 ARG B C 1
ATOM 2062 O O . ARG B 1 108 ? 3.392 22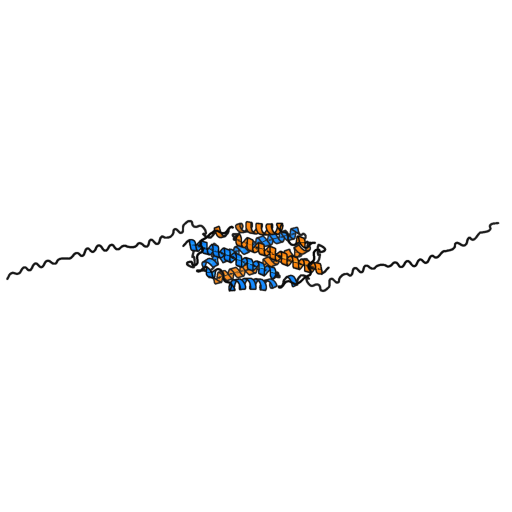.511 -0.688 1 92.31 108 ARG B O 1
ATOM 2069 N N . SER B 1 109 ? 4.447 24.387 -1.117 1 92.9 109 SER B N 1
ATOM 2070 C CA . SER B 1 109 ? 5.249 23.882 -2.227 1 92.9 109 SER B CA 1
ATOM 2071 C C . SER B 1 109 ? 6.195 22.778 -1.768 1 92.9 109 SER B C 1
ATOM 2073 O O . SER B 1 109 ? 6.75 22.047 -2.591 1 92.9 109 SER B O 1
ATOM 2075 N N . VAL B 1 110 ? 6.407 22.65 -0.458 1 94.2 110 VAL B N 1
ATOM 2076 C CA . VAL B 1 110 ? 7.365 21.66 0.022 1 94.2 110 VAL B CA 1
ATOM 2077 C C . VAL B 1 110 ? 6.625 20.406 0.484 1 94.2 110 VAL B C 1
ATOM 2079 O O . VAL B 1 110 ? 7.241 19.468 0.996 1 94.2 110 VAL B O 1
ATOM 2082 N N . LEU B 1 111 ? 5.33 20.407 0.305 1 95.89 111 LEU B N 1
ATOM 2083 C CA . LEU B 1 111 ? 4.54 19.241 0.686 1 95.89 111 LEU B CA 1
ATOM 2084 C C . LEU B 1 111 ? 4.798 18.077 -0.264 1 95.89 111 LEU B C 1
ATOM 2086 O O . LEU B 1 111 ? 4.833 16.919 0.161 1 95.89 111 LEU B O 1
ATOM 2090 N N . ASN B 1 112 ? 4.954 18.393 -1.539 1 96.81 112 ASN B N 1
ATOM 2091 C CA . ASN B 1 112 ? 5.323 17.405 -2.547 1 96.81 112 ASN B CA 1
ATOM 2092 C C . ASN B 1 112 ? 6.77 17.58 -3.001 1 96.81 112 ASN B C 1
ATOM 2094 O O . ASN B 1 112 ? 7.103 18.566 -3.66 1 96.81 112 ASN B O 1
ATOM 2098 N N . VAL B 1 113 ? 7.582 16.635 -2.652 1 97.33 113 VAL B N 1
ATOM 2099 C CA . VAL B 1 113 ? 9.003 16.681 -2.977 1 97.33 113 VAL B CA 1
ATOM 2100 C C . VAL B 1 113 ? 9.356 15.533 -3.92 1 97.33 113 VAL B C 1
ATOM 2102 O O . VAL B 1 113 ? 9.657 14.424 -3.472 1 97.33 113 VAL B O 1
ATOM 2105 N N . PRO B 1 114 ? 9.429 15.802 -5.196 1 97.74 114 PRO B N 1
ATOM 2106 C CA . PRO B 1 114 ? 9.592 14.745 -6.197 1 97.74 114 PRO B CA 1
ATOM 2107 C C . PRO B 1 114 ? 10.837 13.893 -5.957 1 97.74 114 PRO B C 1
ATOM 2109 O O . PRO B 1 114 ? 10.793 12.671 -6.117 1 97.74 114 PRO B O 1
ATOM 2112 N N . SER B 1 115 ? 11.944 14.523 -5.591 1 97.88 115 SER B N 1
ATOM 2113 C CA . SER B 1 115 ? 13.169 13.762 -5.368 1 97.88 115 SER B CA 1
ATOM 2114 C C . SER B 1 115 ? 13.006 12.777 -4.216 1 97.88 115 SER B C 1
ATOM 2116 O O . SER B 1 115 ? 13.469 11.638 -4.296 1 97.88 115 SER B O 1
ATOM 2118 N N . ARG B 1 116 ? 12.302 13.2 -3.149 1 97.83 116 ARG B N 1
ATOM 2119 C CA . ARG B 1 116 ? 12.037 12.316 -2.019 1 97.83 116 ARG B CA 1
ATOM 2120 C C . ARG B 1 116 ? 11.054 11.215 -2.403 1 97.83 116 ARG B C 1
ATOM 2122 O O . ARG B 1 116 ? 11.217 10.062 -2 1 97.83 116 ARG B O 1
ATOM 2129 N N . ASN B 1 117 ? 10.053 11.589 -3.173 1 98.43 117 ASN B N 1
ATOM 2130 C CA . ASN B 1 117 ? 9.086 10.607 -3.654 1 98.43 117 ASN B CA 1
ATOM 2131 C C . ASN B 1 117 ? 9.767 9.485 -4.432 1 98.43 117 ASN B C 1
ATOM 2133 O O . ASN B 1 117 ? 9.522 8.306 -4.17 1 98.43 117 ASN B O 1
ATOM 2137 N N . GLU B 1 118 ? 10.616 9.877 -5.306 1 98.42 118 GLU B N 1
ATOM 2138 C CA . GLU B 1 118 ? 11.352 8.909 -6.113 1 98.42 118 GLU B CA 1
ATOM 2139 C C . GLU B 1 118 ? 12.248 8.032 -5.243 1 98.42 118 GLU B C 1
ATOM 2141 O O . GLU B 1 118 ? 12.326 6.819 -5.449 1 98.42 118 GLU B O 1
ATOM 2146 N N . GLU B 1 119 ? 12.862 8.647 -4.336 1 98.56 119 GLU B N 1
ATOM 2147 C CA . GLU B 1 119 ? 13.735 7.921 -3.419 1 98.56 119 GLU B CA 1
ATOM 2148 C C . GLU B 1 119 ? 12.963 6.849 -2.654 1 98.56 119 GLU B C 1
ATOM 2150 O O . GLU B 1 119 ? 13.425 5.713 -2.532 1 98.56 119 GLU B O 1
ATOM 2155 N N . VAL B 1 120 ? 11.79 7.204 -2.134 1 98.77 120 VAL B N 1
ATOM 2156 C CA . VAL B 1 120 ? 10.972 6.279 -1.357 1 98.77 120 VAL B CA 1
ATOM 2157 C C . VAL B 1 120 ? 10.552 5.1 -2.232 1 98.77 120 VAL B C 1
ATOM 2159 O O . VAL B 1 120 ? 10.679 3.942 -1.827 1 98.77 120 VAL B O 1
ATOM 2162 N N . VAL B 1 121 ? 10.125 5.376 -3.442 1 98.85 121 VAL B N 1
ATOM 2163 C CA . VAL B 1 121 ? 9.666 4.319 -4.338 1 98.85 121 VAL B CA 1
ATOM 2164 C C . VAL B 1 121 ? 10.843 3.432 -4.736 1 98.85 121 VAL B C 1
ATOM 2166 O O . VAL B 1 121 ? 10.745 2.203 -4.694 1 98.85 121 VAL B O 1
ATOM 2169 N N . GLU B 1 122 ? 11.971 4.014 -5.085 1 98.66 122 GLU B N 1
ATOM 2170 C CA . GLU B 1 122 ? 13.131 3.242 -5.521 1 98.66 122 GLU B CA 1
ATOM 2171 C C . GLU B 1 122 ? 13.677 2.379 -4.388 1 98.66 122 GLU B C 1
ATOM 2173 O O . GLU B 1 122 ? 14.111 1.248 -4.616 1 98.66 122 GLU B O 1
ATOM 2178 N N . ARG B 1 123 ? 13.691 2.909 -3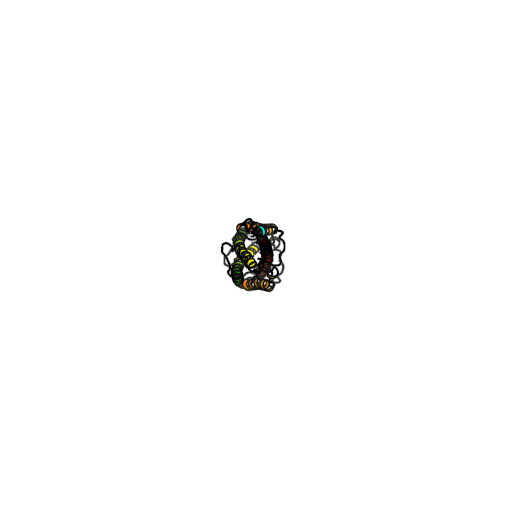.227 1 98.67 123 ARG B N 1
ATOM 2179 C CA . ARG B 1 123 ? 14.117 2.124 -2.073 1 98.67 123 ARG B CA 1
ATOM 2180 C C . ARG B 1 123 ? 13.21 0.916 -1.866 1 98.67 123 ARG B C 1
ATOM 2182 O O . ARG B 1 123 ? 13.686 -0.18 -1.563 1 98.67 123 ARG B O 1
ATOM 2189 N N . ALA B 1 124 ? 11.929 1.176 -2.003 1 98.81 124 ALA B N 1
ATOM 2190 C CA . ALA B 1 124 ? 10.976 0.079 -1.86 1 98.81 124 ALA B CA 1
ATOM 2191 C C . ALA B 1 124 ? 11.191 -0.979 -2.938 1 98.81 124 ALA B C 1
ATOM 2193 O O . ALA B 1 124 ? 11.192 -2.178 -2.649 1 98.81 124 ALA B O 1
ATOM 2194 N N . VAL B 1 125 ? 11.409 -0.541 -4.182 1 98.81 125 VAL B N 1
ATOM 2195 C CA . VAL B 1 125 ? 11.573 -1.458 -5.305 1 98.81 125 VAL B CA 1
ATOM 2196 C C . VAL B 1 125 ? 12.868 -2.251 -5.14 1 98.81 125 VAL B C 1
ATOM 2198 O O . VAL B 1 125 ? 12.885 -3.47 -5.326 1 98.81 125 VAL B O 1
ATOM 2201 N N . THR B 1 126 ? 13.903 -1.603 -4.755 1 98.29 126 THR B N 1
ATOM 2202 C CA . THR B 1 126 ? 15.178 -2.272 -4.521 1 98.29 126 THR B CA 1
ATOM 2203 C C . THR B 1 126 ? 15.083 -3.214 -3.324 1 98.29 126 THR B C 1
ATOM 2205 O O . THR B 1 126 ? 15.59 -4.337 -3.37 1 98.29 126 THR B O 1
ATOM 2208 N N . GLY B 1 127 ? 14.42 -2.764 -2.243 1 98.29 127 GLY B N 1
ATOM 2209 C CA . GLY B 1 127 ? 14.246 -3.568 -1.044 1 98.29 127 GLY B CA 1
ATOM 2210 C C . GLY B 1 127 ? 13.33 -4.759 -1.252 1 98.29 127 GLY B C 1
ATOM 2211 O O . GLY B 1 127 ? 13.384 -5.73 -0.495 1 98.29 127 GLY B O 1
ATOM 2212 N N . ALA B 1 128 ? 12.511 -4.658 -2.211 1 98.5 128 ALA B N 1
ATOM 2213 C CA . ALA B 1 128 ? 11.548 -5.715 -2.508 1 98.5 128 ALA B CA 1
ATOM 2214 C C . ALA B 1 128 ? 12.255 -7.037 -2.794 1 98.5 128 ALA B C 1
ATOM 2216 O O . ALA B 1 128 ? 11.785 -8.101 -2.383 1 98.5 128 ALA B O 1
ATOM 2217 N N . VAL B 1 129 ? 13.342 -7.039 -3.457 1 96.36 129 VAL B N 1
ATOM 2218 C CA . VAL B 1 129 ? 14.107 -8.226 -3.824 1 96.36 129 VAL B CA 1
ATOM 2219 C C . VAL B 1 129 ? 14.564 -8.957 -2.563 1 96.36 129 VAL B C 1
ATOM 2221 O O . VAL B 1 129 ? 14.483 -10.185 -2.486 1 96.36 129 VAL B O 1
ATOM 2224 N N . GLU B 1 130 ? 14.926 -8.249 -1.587 1 96.71 130 GLU B N 1
ATOM 2225 C CA . GLU B 1 130 ? 15.483 -8.808 -0.359 1 96.71 130 GLU B CA 1
ATOM 2226 C C . GLU B 1 130 ? 14.422 -9.563 0.435 1 96.71 130 GLU B C 1
ATOM 2228 O O . GLU B 1 130 ? 14.738 -10.507 1.163 1 96.71 130 GLU B O 1
ATOM 2233 N N . VAL B 1 131 ? 13.198 -9.201 0.29 1 97.21 131 VAL B N 1
ATOM 2234 C CA . VAL B 1 131 ? 12.156 -9.814 1.107 1 97.21 131 VAL B CA 1
ATOM 2235 C C . VAL B 1 131 ? 11.251 -10.676 0.23 1 97.21 131 VAL B C 1
ATOM 2237 O O . VAL B 1 131 ? 10.194 -11.13 0.674 1 97.21 131 VAL B O 1
ATOM 2240 N N . TYR B 1 132 ? 11.585 -10.78 -1.086 1 96.45 132 TYR B N 1
ATOM 2241 C CA . TYR B 1 132 ? 10.851 -11.61 -2.036 1 96.45 132 TYR B CA 1
ATOM 2242 C C . TYR B 1 132 ? 9.456 -11.049 -2.285 1 96.45 132 TYR B C 1
ATOM 2244 O O . TYR B 1 132 ? 8.468 -11.786 -2.247 1 96.45 132 TYR B O 1
ATOM 2252 N N . LEU B 1 133 ? 9.392 -9.778 -2.373 1 98.64 133 LEU B N 1
ATOM 2253 C CA . LEU B 1 133 ? 8.229 -9.045 -2.861 1 98.64 133 LEU B CA 1
ATOM 2254 C C . LEU B 1 133 ? 8.378 -8.712 -4.342 1 98.64 133 LEU B C 1
ATOM 2256 O O . LEU B 1 133 ? 9.414 -8.193 -4.764 1 98.64 133 LEU B O 1
ATOM 2260 N N . PRO B 1 134 ? 7.375 -9.036 -5.135 1 98.73 134 PRO B N 1
ATOM 2261 C CA . PRO B 1 134 ? 7.488 -8.637 -6.54 1 98.73 134 PRO B CA 1
ATOM 2262 C C . PRO B 1 134 ? 7.674 -7.132 -6.712 1 98.73 134 PRO B C 1
ATOM 2264 O O . PRO B 1 134 ? 6.958 -6.342 -6.091 1 98.73 134 PRO B O 1
ATOM 2267 N N . GLN B 1 135 ? 8.57 -6.775 -7.561 1 98.87 135 GLN B N 1
ATOM 2268 C CA . GLN B 1 135 ? 8.911 -5.367 -7.738 1 98.87 135 GLN B CA 1
ATOM 2269 C C . GLN B 1 135 ? 7.72 -4.576 -8.27 1 98.87 135 GLN B C 1
ATOM 2271 O O . GLN B 1 135 ? 7.526 -3.414 -7.904 1 98.87 135 GLN B O 1
ATOM 2276 N N . VAL B 1 136 ? 6.879 -5.212 -9.131 1 98.8 136 VAL B N 1
ATOM 2277 C CA . VAL B 1 136 ? 5.713 -4.532 -9.687 1 98.8 136 VAL B CA 1
ATOM 2278 C C . VAL B 1 136 ? 4.738 -4.179 -8.567 1 98.8 136 VAL B C 1
ATOM 2280 O O . VAL B 1 136 ? 4.091 -3.13 -8.607 1 98.8 136 VAL B O 1
ATOM 2283 N N . VAL B 1 137 ? 4.666 -5.034 -7.543 1 98.91 137 VAL B N 1
ATOM 2284 C CA . VAL B 1 137 ? 3.787 -4.816 -6.398 1 98.91 137 VAL B CA 1
ATOM 2285 C C . VAL B 1 137 ? 4.349 -3.702 -5.519 1 98.91 137 VAL B C 1
ATOM 2287 O O . VAL B 1 137 ? 3.628 -2.774 -5.145 1 98.91 137 VAL B O 1
ATOM 2290 N N . ALA B 1 138 ? 5.62 -3.745 -5.262 1 98.94 138 ALA B N 1
ATOM 2291 C CA . ALA B 1 138 ? 6.268 -2.719 -4.448 1 98.94 138 ALA B CA 1
ATOM 2292 C C . ALA B 1 138 ? 6.111 -1.338 -5.079 1 98.94 138 ALA B C 1
ATOM 2294 O O . ALA B 1 138 ? 5.732 -0.379 -4.403 1 98.94 138 ALA B O 1
ATOM 2295 N N . ARG B 1 139 ? 6.391 -1.269 -6.375 1 98.94 139 ARG B N 1
ATOM 2296 C CA . ARG B 1 139 ? 6.32 0.016 -7.062 1 98.94 139 ARG B CA 1
ATOM 2297 C C . ARG B 1 139 ? 4.906 0.586 -7.015 1 98.94 139 ARG B C 1
ATOM 2299 O O . ARG B 1 139 ? 4.716 1.763 -6.704 1 98.94 139 ARG B O 1
ATOM 2306 N N . SER B 1 140 ? 3.985 -0.243 -7.326 1 98.93 140 SER B N 1
ATOM 2307 C CA . SER B 1 140 ? 2.597 0.205 -7.379 1 98.93 140 SER B CA 1
ATOM 2308 C C . SER B 1 140 ? 2.124 0.698 -6.016 1 98.93 140 SER B C 1
ATOM 2310 O O . SER B 1 140 ? 1.544 1.781 -5.909 1 98.93 140 SER B O 1
ATOM 2312 N N . ILE B 1 141 ? 2.416 -0.05 -4.994 1 98.96 141 ILE B N 1
ATOM 2313 C CA . ILE B 1 141 ? 1.883 0.249 -3.67 1 98.96 141 ILE B CA 1
ATOM 2314 C C . ILE B 1 141 ? 2.584 1.478 -3.096 1 98.96 141 ILE B C 1
ATOM 2316 O O . ILE B 1 141 ? 1.936 2.365 -2.537 1 98.96 141 ILE B O 1
ATOM 2320 N N . PHE B 1 142 ? 3.863 1.618 -3.245 1 98.96 142 PHE B N 1
ATOM 2321 C CA . PHE B 1 142 ? 4.568 2.75 -2.655 1 98.96 142 PHE B CA 1
ATOM 2322 C C . PHE B 1 142 ? 4.301 4.026 -3.445 1 98.96 142 PHE B C 1
ATOM 2324 O O . PHE B 1 142 ? 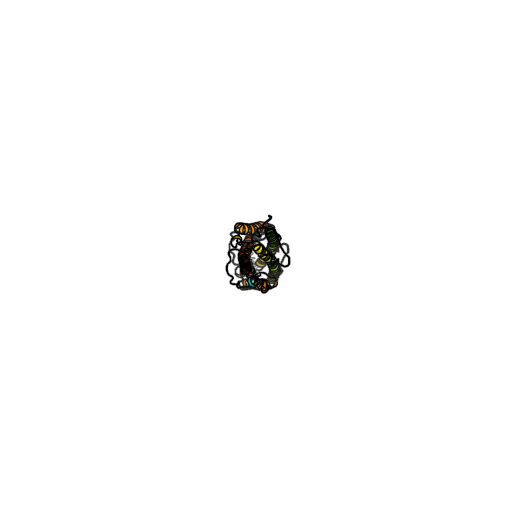4.285 5.121 -2.879 1 98.96 142 PHE B O 1
ATOM 2331 N N . THR B 1 143 ? 4.037 3.889 -4.76 1 98.93 143 THR B N 1
ATOM 2332 C CA . THR B 1 143 ? 3.557 5.046 -5.507 1 98.93 143 THR B CA 1
ATOM 2333 C C . THR B 1 143 ? 2.218 5.528 -4.956 1 98.93 143 THR B C 1
ATOM 2335 O O . THR B 1 143 ? 2.016 6.729 -4.764 1 98.93 143 THR B O 1
ATOM 2338 N N . ALA B 1 144 ? 1.351 4.606 -4.65 1 98.94 144 ALA B N 1
ATOM 2339 C CA . ALA B 1 144 ? 0.047 4.95 -4.087 1 98.94 144 ALA B CA 1
ATOM 2340 C C . ALA B 1 144 ? 0.193 5.555 -2.694 1 98.94 144 ALA B C 1
ATOM 2342 O O . ALA B 1 144 ? -0.519 6.498 -2.342 1 98.94 144 ALA B O 1
ATOM 2343 N N . ILE B 1 145 ? 1.101 4.981 -1.886 1 98.94 145 ILE B N 1
ATOM 2344 C CA . ILE B 1 145 ? 1.354 5.501 -0.547 1 98.94 145 ILE B CA 1
ATOM 2345 C C . ILE B 1 145 ? 1.771 6.968 -0.634 1 98.94 145 ILE B C 1
ATOM 2347 O O . ILE B 1 145 ? 1.197 7.824 0.044 1 98.94 145 ILE B O 1
ATOM 2351 N N . ILE B 1 146 ? 2.72 7.282 -1.492 1 98.81 146 ILE B N 1
ATOM 2352 C CA . ILE B 1 146 ? 3.256 8.634 -1.609 1 98.81 146 ILE B CA 1
ATOM 2353 C C . ILE B 1 146 ? 2.161 9.583 -2.09 1 98.81 146 ILE B C 1
ATOM 2355 O O . ILE B 1 146 ? 1.902 10.612 -1.461 1 98.81 146 ILE B O 1
ATOM 2359 N N . ASN B 1 147 ? 1.473 9.191 -3.176 1 98.62 147 ASN B N 1
ATOM 2360 C CA . ASN B 1 147 ? 0.48 10.072 -3.783 1 98.62 147 ASN B CA 1
ATOM 2361 C C . ASN B 1 147 ? -0.66 10.381 -2.817 1 98.62 147 ASN B C 1
ATOM 2363 O O . ASN B 1 147 ? -1.089 11.53 -2.703 1 98.62 147 ASN B O 1
ATOM 2367 N N . SER B 1 148 ? -1.11 9.38 -2.096 1 98.79 148 SER B N 1
ATOM 2368 C CA . SER B 1 148 ? -2.226 9.59 -1.18 1 98.79 148 SER B CA 1
ATOM 2369 C C . SER B 1 148 ? -1.775 10.317 0.082 1 98.79 148 SER B C 1
ATOM 2371 O O . SER B 1 148 ? -2.549 11.064 0.684 1 98.79 148 SER B O 1
ATOM 2373 N N . SER B 1 149 ? -0.514 10.096 0.485 1 98.57 149 SER B N 1
ATOM 2374 C CA . SER B 1 149 ? 0.025 10.804 1.642 1 98.57 149 SER B CA 1
ATOM 2375 C C . SER B 1 149 ? 0.131 12.301 1.374 1 98.57 149 SER B C 1
ATOM 2377 O O . SER B 1 149 ? -0.11 13.116 2.267 1 98.57 149 SER B O 1
ATOM 2379 N N . VAL B 1 150 ? 0.514 12.647 0.155 1 98.34 150 VAL B N 1
ATOM 2380 C CA . VAL B 1 150 ? 0.603 14.057 -0.212 1 98.34 150 VAL B CA 1
ATOM 2381 C C . VAL B 1 150 ? -0.779 14.701 -0.128 1 98.34 150 VAL B C 1
ATOM 2383 O O . VAL B 1 150 ? -0.926 15.801 0.41 1 98.34 150 VAL B O 1
ATOM 2386 N N . VAL B 1 151 ? -1.81 14.047 -0.603 1 98.08 151 VAL B N 1
ATOM 2387 C CA . VAL B 1 151 ? -3.184 14.538 -0.566 1 98.08 151 VAL B CA 1
ATOM 2388 C C . VAL B 1 151 ? -3.617 14.754 0.882 1 98.08 151 VAL B C 1
ATOM 2390 O O . VAL B 1 151 ? -4.181 15.797 1.219 1 98.08 151 VAL B O 1
ATOM 2393 N N . PHE B 1 152 ? -3.305 13.791 1.737 1 98.2 152 PHE B N 1
ATOM 2394 C CA . PHE B 1 152 ? -3.629 13.877 3.156 1 98.2 152 PHE B CA 1
ATOM 2395 C C . PHE B 1 152 ? -2.878 15.028 3.814 1 98.2 152 PHE B C 1
ATOM 2397 O O . PHE B 1 152 ? -3.463 15.808 4.568 1 98.2 152 PHE B O 1
ATOM 2404 N N . GLU B 1 153 ? -1.588 15.103 3.511 1 97 153 GLU B N 1
ATOM 2405 C CA . GLU B 1 153 ? -0.74 16.143 4.087 1 97 153 GLU B CA 1
ATOM 2406 C C . GLU B 1 153 ? -1.218 17.533 3.679 1 97 153 GLU B C 1
ATOM 2408 O O . GLU B 1 153 ? -1.187 18.467 4.483 1 97 153 GLU B O 1
ATOM 2413 N N . GLU B 1 154 ? -1.662 17.688 2.438 1 96.72 154 GLU B N 1
ATOM 2414 C CA . GLU B 1 154 ? -2.209 18.952 1.953 1 96.72 154 GLU B CA 1
ATOM 2415 C C . GLU B 1 154 ? -3.459 19.348 2.733 1 96.72 154 GLU B C 1
ATOM 2417 O O . GLU B 1 154 ? -3.629 20.515 3.093 1 96.72 154 GLU B O 1
ATOM 2422 N N . CYS B 1 155 ? -4.299 18.394 2.972 1 96.3 155 CYS B N 1
ATOM 2423 C CA . CYS B 1 155 ? -5.502 18.655 3.755 1 96.3 155 CYS B CA 1
ATOM 2424 C C . CYS B 1 155 ? -5.148 19.108 5.166 1 96.3 155 CYS B C 1
ATOM 2426 O O . CYS B 1 155 ? -5.697 20.092 5.664 1 96.3 155 CYS B O 1
ATOM 2428 N N . VAL B 1 156 ? -4.212 18.409 5.836 1 93.81 156 VAL B N 1
ATOM 2429 C CA . VAL B 1 156 ? -3.774 18.745 7.187 1 93.81 156 VAL B CA 1
ATOM 2430 C C . VAL B 1 156 ? -3.169 20.146 7.201 1 93.81 156 VAL B C 1
ATOM 2432 O O . VAL B 1 156 ? -3.477 20.954 8.081 1 93.81 156 VAL B O 1
ATOM 2435 N N . PHE B 1 157 ? -2.298 20.422 6.206 1 93.4 157 PHE B N 1
ATOM 2436 C CA . PHE B 1 157 ? -1.654 21.724 6.074 1 93.4 157 PHE B CA 1
ATOM 2437 C C . PHE B 1 157 ? -2.693 22.835 5.989 1 93.4 157 PHE B C 1
ATOM 2439 O O . PHE B 1 157 ? -2.616 23.822 6.724 1 93.4 157 PHE B O 1
ATOM 2446 N N . ASP B 1 158 ? -3.695 22.656 5.153 1 93.14 158 ASP B N 1
ATOM 2447 C CA . ASP B 1 158 ? -4.725 23.67 4.942 1 93.14 158 ASP B CA 1
ATOM 2448 C C . ASP B 1 158 ? -5.607 23.822 6.178 1 93.14 158 ASP B C 1
ATOM 2450 O O . ASP B 1 158 ? -6.042 24.928 6.505 1 93.14 158 ASP B O 1
ATOM 2454 N N . ALA B 1 159 ? -5.88 22.697 6.826 1 90.25 159 ALA B N 1
ATOM 2455 C CA . ALA B 1 159 ? -6.721 22.721 8.02 1 90.25 159 ALA B CA 1
ATOM 2456 C C . ALA B 1 159 ? -6.071 23.539 9.132 1 90.25 159 ALA B C 1
ATOM 2458 O O . ALA B 1 159 ? -6.747 24.3 9.828 1 90.25 159 ALA B O 1
ATOM 2459 N N . PHE B 1 160 ? -4.767 23.387 9.25 1 86.85 160 PHE B N 1
ATOM 2460 C CA . PHE B 1 160 ? -4.065 24.073 10.328 1 86.85 160 PHE B CA 1
ATOM 2461 C C . PHE B 1 160 ? -3.735 25.507 9.933 1 86.85 160 PHE B C 1
ATOM 2463 O O . PHE B 1 160 ? -3.678 26.395 10.786 1 86.85 160 PHE B O 1
ATOM 2470 N N . ALA B 1 161 ? -3.469 25.741 8.706 1 83.36 161 ALA B N 1
ATOM 2471 C CA . ALA B 1 161 ? -3.171 27.091 8.236 1 83.36 161 ALA B CA 1
ATOM 2472 C C . ALA B 1 161 ? -4.397 27.993 8.348 1 83.36 161 ALA B C 1
ATOM 2474 O O . ALA B 1 161 ? -4.269 29.207 8.519 1 83.36 161 ALA B O 1
ATOM 2475 N N . GLY B 1 162 ? -5.568 27.412 8.162 1 74.6 162 GLY B N 1
ATOM 2476 C CA . GLY B 1 162 ? -6.795 28.186 8.262 1 74.6 162 GLY B CA 1
ATOM 2477 C C . GLY B 1 162 ? -7.138 28.578 9.687 1 74.6 162 GLY B C 1
ATOM 2478 O O . GLY B 1 162 ? -8.032 29.396 9.914 1 74.6 162 GLY B O 1
ATOM 2479 N N . GLU B 1 163 ? -6.563 27.952 10.675 1 68.76 163 GLU B N 1
ATOM 2480 C CA . GLU B 1 163 ? -6.843 28.263 12.074 1 68.76 163 GLU B CA 1
ATOM 2481 C C . GLU B 1 163 ? -6.05 29.482 12.537 1 68.76 163 GLU B C 1
ATOM 2483 O O . GLU B 1 163 ? -6.373 30.086 13.562 1 68.76 163 GLU B O 1
ATOM 2488 N N . VAL B 1 164 ? -5.078 29.977 11.727 1 56.53 164 VAL B N 1
ATOM 2489 C CA . VAL B 1 164 ? -4.351 31.167 12.155 1 56.53 164 VAL B CA 1
ATOM 2490 C C . VAL B 1 164 ? -5.068 32.419 11.653 1 56.53 164 VAL B C 1
ATOM 2492 O O . VAL B 1 164 ? -5.674 32.406 10.578 1 56.53 164 VAL B O 1
#

Sequence (328 aa):
MTRFSHRFVASLICFSSGVLLCLGVSVQARSLQNGGDPAKACYLEPLPLLPVNTEKTVPWDVARGPDGCCASFSEVRSRIDEVDAALLAMLAKRATFVREAARFKSTRSVLNVPSRNEEVVERAVTGAVEVYLPQVVARSIFTAIINSSVVFEECVFDAFAGEVMTRFSHRFVASLICFSSGVLLCLGVSVQARSLQNGGDPAKACYLEPLPLLPVNTEKTVPWDVARGPDGCCASFSEVRSRIDEVDAALLAMLAKRATFVREAARFKSTRSVLNVPSRNEEVVERAVTGAVEVYLPQVVARSIFTAIINSSVVFEECVFDAFAGEV

Organism: Coprinellus micaceus (NCBI:txid71717)

InterPro domains:
  IPR002701 Chorismate mutase II, prokaryotic-type [PF01817] (76-153)
  IPR002701 Chorismate mutase II, prokaryotic-type [PS51168] (67-157)
  IPR002701 Chorismate mutase II, prokaryotic-type [SM00830] (77-156)
  IPR036263 Chorismate mutase type II superfamily [SSF48600] (69-155)
  IPR036979 Chorismate mutase domain superfamily [G3DSA:1.20.59.10] (67-160)
  IPR051331 Chorismate mutase-related enzymes [PTHR38041] (48-158)

Radius of gyration: 38.89 Å; Cα contacts (8 Å, |Δi|>4): 353; chains: 2; bounding box: 38×205×96 Å

Nearest PDB structures (foldseek):
  2h9d-assembly2_D  TM=8.659E-01  e=2.836E-03  Pseudomonas aeruginosa PAO1
  3hgw-assembly1_D  TM=8.724E-01  e=4.417E-03  Pseudomonas aeruginosa
  3ret-assembly1_A  TM=8.843E-01  e=6.158E-03  Pseudomonas aeruginosa
  3rem-assembly1_B  TM=8.860E-01  e=6.509E-03  Pseudomonas aeruginosa
  3hgx-assembly1_B  TM=8.915E-01  e=7.271E-03  Pseudomonas aeruginosa

pLDDT: mean 78.92, std 25.32, range [27.24, 98.96]

Secondary structure (DSSP, 8-state):
---------------------------------S-S-TTGGGGSSSPP--PPPSB--SS--S---TT---SSHHHHHHHHHHHHHHHHHHHHHHHHHHHHHHHT--BGGGS--HHHHHHHHHHHHHHHHHTT--HHHHHHHHHHHHHHHHHHHHHHHHHHHTT-/---------------------------------S-S-TTGGGGSSSPP-----SB--SS--S---TT---SSHHHHHHHHHHHHHHHHHHHHHHHHHHHHHHHT--BGGGS--HHHHHHHHHHHHHHHHHTT--HHHHHHHHHHHHHHHHHHHHHHHHHHHTT-

Foldseek 3Di:
DDPPPPPDPPPPPPPPPPPPPPPPPPPPPPPVPPVDDPCLQQQEPPRDDDDDDDDDDPDPPPPCDPVNDDPDPVRVVVVVVVVVVVVVVVLVVVLVVLLVVLVVDDDLVVLDDPVVLVVQLVCQLVCSVVVSHRSVVSNVVSNVSRVVSSVSSSVSNVVVVVVD/DDDPPPPDPPPPPPPPPPPPPPPPPPPPPPPVPPPDDPCLQQQEPPRDDDDDDDDDDPDPPPPCDPVNDDPDPVRVVVVVVVVVVVVVVVLVVVLVVLLVVLVVDDDLVVLDDPVVLVVQLVCQLVCSVVVSHRSVVSNVVSNVSRVVSSVSSSVSNVVVVVVD